Protein AF-A0A1F8MYR3-F1 (afdb_monomer_lite)

Foldseek 3Di:
DDPPPDDDDDLVVQLVVQLVVLVVVLVPDDPVRLQVQFQVNCCVSRVVSNVVSVVFDPVDCLAWPAQDQDPVGTAGIFGDDNSHTDDTDHGGRSPPDPCPPLDHVLLVVLLCLALVQVVQLVVQWDADPPRDTDPDCSSVVPRPDDRADPVDVVSVVLSVVSSVLSVVLVVLVVVLVVDDPDDDPVNVVSVVVNVVSRVVSNVSSCVSVPPDPVRSVVSVVVVVVPVD

Secondary structure (DSSP, 8-state):
----------HHHHHHHHHHHHHHHHHT--HHHHTT--HHHHIIIIIHHHHHHTT--TT-TTTEEET-EETTEE-SEEEEETTEEEEEE----TTS-SSSSSS-HHHHHHHHHSHHHHHHHHHHSPB-GGG-B--SHHHHTTS--PPP-TTSHHHHHHHHHHHHHHHHHHHHHHHHHHS-SS--HHHHHHHHHHHHHHHHHHHHHHHHTT--HHHHHHHHHHHHTT--

Structure (mmCIF, N/CA/C/O backbone):
data_AF-A0A1F8MYR3-F1
#
_entry.id   AF-A0A1F8MYR3-F1
#
loop_
_atom_site.group_PDB
_atom_site.id
_atom_site.type_symbol
_atom_site.label_atom_id
_atom_site.label_alt_id
_atom_site.label_comp_id
_atom_site.label_asym_id
_atom_site.label_entity_id
_atom_site.label_seq_id
_atom_site.pdbx_PDB_ins_code
_atom_site.Cartn_x
_atom_site.Cartn_y
_atom_site.Cartn_z
_atom_site.occupancy
_atom_site.B_iso_or_equiv
_atom_site.auth_seq_id
_atom_site.auth_comp_id
_atom_site.auth_asym_id
_atom_site.auth_atom_id
_atom_site.pdbx_PDB_model_num
ATOM 1 N N . MET A 1 1 ? 50.386 -22.922 1.533 1.00 39.47 1 MET A N 1
ATOM 2 C CA . MET A 1 1 ? 49.425 -22.074 0.802 1.00 39.47 1 MET A CA 1
ATOM 3 C C . MET A 1 1 ? 48.047 -22.599 1.140 1.00 39.47 1 MET A C 1
ATOM 5 O O . MET A 1 1 ? 47.684 -23.659 0.654 1.00 39.47 1 MET A O 1
ATOM 9 N N . VAL A 1 2 ? 47.377 -21.954 2.093 1.00 41.38 2 VAL A N 1
ATOM 10 C CA . VAL A 1 2 ? 46.018 -22.316 2.510 1.00 41.38 2 VAL A CA 1
ATOM 11 C C . VAL A 1 2 ? 45.089 -21.727 1.457 1.00 41.38 2 VAL A C 1
ATOM 13 O O . VAL A 1 2 ? 45.104 -20.516 1.256 1.00 41.38 2 VAL A O 1
ATOM 16 N N . GLY A 1 3 ? 44.381 -22.582 0.722 1.00 47.53 3 GLY A N 1
ATOM 17 C CA . GLY A 1 3 ? 43.274 -22.137 -0.113 1.00 47.53 3 GLY A CA 1
ATOM 18 C C . GLY A 1 3 ? 42.178 -21.644 0.818 1.00 47.53 3 GLY A C 1
ATOM 19 O O . GLY A 1 3 ? 41.652 -22.427 1.603 1.00 47.53 3 GLY A O 1
ATOM 20 N N . GLU A 1 4 ? 41.906 -20.344 0.799 1.00 48.25 4 GLU A N 1
ATOM 21 C CA . GLU A 1 4 ? 40.717 -19.799 1.440 1.00 48.25 4 GLU A CA 1
ATOM 22 C C . GLU A 1 4 ? 39.496 -20.364 0.708 1.00 48.25 4 GLU A C 1
ATOM 24 O O . GLU A 1 4 ? 39.207 -19.979 -0.427 1.00 48.25 4 GLU A O 1
ATOM 29 N N . ASP A 1 5 ? 38.799 -21.303 1.350 1.00 53.62 5 ASP A N 1
ATOM 30 C CA . ASP A 1 5 ? 37.445 -21.698 0.973 1.00 53.62 5 ASP A CA 1
ATOM 31 C C . ASP A 1 5 ? 36.534 -20.475 1.146 1.00 53.62 5 ASP A C 1
ATOM 33 O O . ASP A 1 5 ? 35.991 -20.201 2.218 1.00 53.62 5 ASP A O 1
ATOM 37 N N . MET A 1 6 ? 36.407 -19.693 0.075 1.00 51.75 6 MET A N 1
ATOM 38 C CA . MET A 1 6 ? 35.409 -18.637 -0.035 1.00 51.75 6 MET A CA 1
ATOM 39 C C . MET A 1 6 ? 34.020 -19.265 0.154 1.00 51.75 6 MET A C 1
ATOM 41 O O . MET A 1 6 ? 33.674 -20.190 -0.586 1.00 51.75 6 MET A O 1
ATOM 45 N N . PRO A 1 7 ? 33.203 -18.788 1.110 1.00 61.12 7 PRO A N 1
ATOM 46 C CA . PRO A 1 7 ? 31.908 -19.389 1.379 1.00 61.12 7 PRO A CA 1
ATOM 47 C C . PRO A 1 7 ? 31.019 -19.263 0.139 1.00 61.12 7 PRO A C 1
ATOM 49 O O . PRO A 1 7 ? 30.744 -18.158 -0.339 1.00 61.12 7 PRO A O 1
ATOM 52 N N . VAL A 1 8 ? 30.571 -20.407 -0.384 1.00 67.19 8 VAL A N 1
ATOM 53 C CA . VAL A 1 8 ? 29.562 -20.463 -1.444 1.00 67.19 8 VAL A CA 1
ATOM 54 C C . VAL A 1 8 ? 28.272 -19.900 -0.859 1.00 67.19 8 VAL A C 1
ATOM 56 O O . VAL A 1 8 ? 27.669 -20.498 0.030 1.00 67.19 8 VAL A O 1
ATOM 59 N N . LEU A 1 9 ? 27.880 -18.718 -1.328 1.00 71.25 9 LEU A N 1
ATOM 60 C CA . LEU A 1 9 ? 26.628 -18.087 -0.928 1.00 71.25 9 LEU A CA 1
ATOM 61 C C . LEU A 1 9 ? 25.454 -18.972 -1.345 1.00 71.25 9 LEU A C 1
ATOM 63 O O . LEU A 1 9 ? 25.466 -19.570 -2.423 1.00 71.25 9 LEU A O 1
ATOM 67 N N . SER A 1 10 ? 24.414 -19.022 -0.519 1.00 83.06 10 SER A N 1
ATOM 68 C CA . SER A 1 10 ? 23.161 -19.647 -0.931 1.00 83.06 10 SER A CA 1
ATOM 69 C C . SER A 1 10 ? 22.554 -18.898 -2.126 1.00 83.06 10 SER A C 1
ATOM 71 O O . SER A 1 10 ? 22.746 -17.690 -2.290 1.00 83.06 10 SER A O 1
ATOM 73 N N . ALA A 1 11 ? 21.748 -19.591 -2.936 1.00 82.44 11 ALA A N 1
ATOM 74 C CA . ALA A 1 11 ? 21.046 -18.971 -4.064 1.00 82.44 11 ALA A CA 1
ATOM 75 C C . ALA A 1 11 ? 20.197 -17.754 -3.635 1.00 82.44 11 ALA A C 1
ATOM 77 O O . ALA A 1 11 ? 20.093 -16.771 -4.367 1.00 82.44 11 ALA A O 1
ATOM 78 N N . GLN A 1 12 ? 19.634 -17.786 -2.420 1.00 83.25 12 GLN A N 1
ATOM 79 C CA . GLN A 1 12 ? 18.871 -16.672 -1.849 1.00 83.25 12 GLN A CA 1
ATOM 80 C C . GLN A 1 12 ? 19.758 -15.466 -1.512 1.00 83.25 12 GLN A C 1
ATOM 82 O O . GLN A 1 12 ? 19.380 -14.327 -1.783 1.00 83.25 12 GLN A O 1
ATOM 87 N N . GLU A 1 13 ? 20.942 -15.691 -0.943 1.00 87.06 13 GLU A N 1
ATOM 88 C CA . GLU A 1 13 ? 21.897 -14.618 -0.647 1.00 87.06 13 GLU A CA 1
ATOM 89 C C . GLU A 1 13 ? 22.467 -14.003 -1.924 1.00 87.06 13 GLU A C 1
ATOM 91 O O . GLU A 1 13 ? 22.639 -12.784 -2.000 1.00 87.06 13 GLU A O 1
ATOM 96 N N . GLU A 1 14 ? 22.714 -14.821 -2.946 1.00 87.44 14 GLU A N 1
ATOM 97 C CA . GLU A 1 14 ? 23.151 -14.343 -4.252 1.00 87.44 14 GLU A CA 1
ATOM 98 C C . GLU A 1 14 ? 22.064 -13.491 -4.923 1.00 87.44 14 GLU A C 1
ATOM 100 O O . GLU A 1 14 ? 22.344 -12.370 -5.361 1.00 87.44 14 GLU A O 1
ATOM 105 N N . ALA A 1 15 ? 20.813 -13.966 -4.930 1.00 88.06 15 ALA A N 1
ATOM 106 C CA . ALA A 1 15 ? 19.667 -13.200 -5.413 1.00 88.06 15 ALA A CA 1
ATOM 107 C C . ALA A 1 15 ? 19.540 -11.867 -4.663 1.00 88.06 15 ALA A C 1
ATOM 109 O O . ALA A 1 15 ? 19.460 -10.809 -5.287 1.00 88.06 15 ALA A O 1
ATOM 110 N N . ARG A 1 16 ? 19.621 -11.892 -3.325 1.00 89.62 16 ARG A N 1
ATOM 111 C CA . ARG A 1 16 ? 19.553 -10.688 -2.484 1.00 89.62 16 ARG A CA 1
ATOM 112 C C . ARG A 1 16 ? 20.644 -9.679 -2.836 1.00 89.62 16 ARG A C 1
ATOM 114 O O . ARG A 1 16 ? 20.350 -8.491 -2.947 1.00 89.62 16 ARG A O 1
ATOM 121 N N . ARG A 1 17 ? 21.888 -10.125 -3.037 1.00 92.31 17 ARG A N 1
ATOM 122 C CA . ARG A 1 17 ? 23.000 -9.244 -3.438 1.00 92.31 17 ARG A CA 1
ATOM 123 C C . ARG A 1 17 ? 22.776 -8.624 -4.814 1.00 92.31 17 ARG A C 1
ATOM 125 O O . ARG A 1 17 ? 23.013 -7.430 -4.982 1.00 92.31 17 ARG A O 1
ATOM 132 N N . LYS A 1 18 ? 22.310 -9.408 -5.791 1.00 92.19 18 LYS A N 1
ATOM 133 C CA . LYS A 1 18 ? 22.041 -8.899 -7.144 1.00 92.19 18 LYS A CA 1
ATOM 134 C C . LYS A 1 18 ? 20.889 -7.894 -7.151 1.00 92.19 18 LYS A C 1
ATOM 136 O O . LYS A 1 18 ? 21.017 -6.841 -7.767 1.00 92.19 18 LYS A O 1
ATOM 141 N N . VAL A 1 19 ? 19.815 -8.169 -6.409 1.00 93.69 19 VAL A N 1
ATOM 142 C CA . VAL A 1 19 ? 18.700 -7.225 -6.237 1.00 93.69 19 VAL A CA 1
ATOM 143 C C . VAL A 1 19 ? 19.175 -5.943 -5.553 1.00 93.69 19 VAL A C 1
ATOM 145 O O . VAL A 1 19 ? 18.873 -4.861 -6.041 1.00 93.69 19 VAL A O 1
ATOM 148 N N . ALA A 1 20 ? 19.974 -6.040 -4.484 1.00 92.00 20 ALA A N 1
ATOM 149 C CA . ALA A 1 20 ? 20.525 -4.862 -3.812 1.00 92.00 20 ALA A CA 1
ATOM 150 C C . ALA A 1 20 ? 21.346 -3.985 -4.771 1.00 92.00 20 ALA A C 1
ATOM 152 O O . ALA A 1 20 ? 21.182 -2.769 -4.779 1.00 92.00 20 ALA A O 1
ATOM 153 N N . ARG A 1 21 ? 22.164 -4.601 -5.635 1.00 93.81 21 ARG A N 1
ATOM 154 C CA . ARG A 1 21 ? 22.910 -3.877 -6.670 1.00 93.81 21 ARG A CA 1
ATOM 155 C C . ARG A 1 21 ? 21.988 -3.180 -7.673 1.00 93.81 21 ARG A C 1
ATOM 157 O O . ARG A 1 21 ? 22.208 -2.010 -7.954 1.00 93.81 21 ARG A O 1
ATOM 164 N N . LEU A 1 22 ? 20.946 -3.857 -8.162 1.00 94.50 22 LEU A N 1
ATOM 165 C CA . LEU A 1 22 ? 19.966 -3.246 -9.072 1.00 94.50 22 LEU A CA 1
ATOM 166 C C . LEU A 1 22 ? 19.262 -2.042 -8.434 1.00 94.50 22 LEU A C 1
ATOM 168 O O . LEU A 1 22 ? 19.040 -1.039 -9.107 1.00 94.50 22 LEU A O 1
ATOM 172 N N . VAL A 1 23 ? 18.946 -2.119 -7.138 1.00 92.44 23 VAL A N 1
ATOM 173 C CA . VAL A 1 23 ? 18.372 -0.994 -6.386 1.00 92.44 23 VAL A CA 1
ATOM 174 C C . VAL A 1 23 ? 19.358 0.171 -6.314 1.00 92.44 23 VAL A C 1
ATOM 176 O O . VAL A 1 23 ? 18.968 1.304 -6.583 1.00 92.44 23 VAL A O 1
ATOM 179 N N . THR A 1 24 ? 20.632 -0.090 -6.010 1.00 93.94 24 THR A N 1
ATOM 180 C CA . THR A 1 24 ? 21.672 0.950 -6.007 1.00 93.94 24 THR A CA 1
ATOM 181 C C . THR A 1 24 ? 21.833 1.596 -7.384 1.00 93.94 24 THR A C 1
ATOM 183 O O . THR A 1 24 ? 21.848 2.822 -7.479 1.00 93.94 24 THR A O 1
ATOM 186 N N . ASP A 1 25 ? 21.895 0.795 -8.450 1.00 92.44 25 ASP A N 1
ATOM 187 C CA . ASP A 1 25 ? 22.029 1.287 -9.826 1.00 92.44 25 ASP A CA 1
ATOM 188 C C . ASP A 1 25 ? 20.821 2.148 -10.232 1.00 92.44 25 ASP A C 1
ATOM 190 O O . ASP A 1 25 ? 20.987 3.182 -10.879 1.00 92.44 25 ASP A O 1
ATOM 194 N N . TYR A 1 26 ? 19.611 1.762 -9.812 1.00 92.75 26 TYR A N 1
ATOM 195 C CA . TYR A 1 26 ? 18.391 2.541 -10.022 1.00 92.75 26 TYR A CA 1
ATOM 196 C C . TYR A 1 26 ? 18.430 3.883 -9.279 1.00 92.75 26 TYR A C 1
ATOM 198 O O . TYR A 1 26 ? 18.173 4.927 -9.876 1.00 92.75 26 TYR A O 1
ATOM 206 N N . GLN A 1 27 ? 18.794 3.872 -7.994 1.00 90.62 27 GLN A N 1
ATOM 207 C CA . GLN A 1 27 ? 18.862 5.075 -7.155 1.00 90.62 27 GLN A CA 1
ATOM 208 C C . GLN A 1 27 ? 19.947 6.063 -7.605 1.00 90.62 27 GLN A C 1
ATOM 210 O O . GLN A 1 27 ? 19.819 7.262 -7.368 1.00 90.62 27 GLN A O 1
ATOM 215 N N . ALA A 1 28 ? 21.001 5.581 -8.267 1.00 92.94 28 ALA A N 1
ATOM 216 C CA . ALA A 1 28 ? 22.073 6.413 -8.803 1.00 92.94 28 ALA A CA 1
ATOM 217 C C . ALA A 1 28 ? 21.705 7.135 -10.116 1.00 92.94 28 ALA A C 1
ATOM 219 O O . ALA A 1 28 ? 22.477 7.976 -10.587 1.00 92.94 28 ALA A O 1
ATOM 220 N N . LEU A 1 29 ? 20.557 6.825 -10.734 1.00 92.50 29 LEU A N 1
ATOM 221 C CA . LEU A 1 29 ? 20.131 7.478 -11.970 1.00 92.50 29 LEU A CA 1
ATOM 222 C C . LEU A 1 29 ? 19.786 8.950 -11.730 1.00 92.50 29 LEU A C 1
ATOM 224 O O . LEU A 1 29 ? 18.942 9.304 -10.910 1.00 92.50 29 LEU A O 1
ATOM 228 N N . THR A 1 30 ? 20.386 9.828 -12.531 1.00 92.88 30 THR A N 1
ATOM 229 C CA . THR A 1 30 ? 19.989 11.240 -12.575 1.00 92.88 30 THR A CA 1
ATOM 230 C C . THR A 1 30 ? 18.626 11.403 -13.262 1.00 92.88 30 THR A C 1
ATOM 232 O O . THR A 1 30 ? 18.292 10.613 -14.152 1.00 92.88 30 THR A O 1
ATOM 235 N N . PRO A 1 31 ? 17.869 12.486 -12.987 1.00 88.56 31 PRO A N 1
ATOM 236 C CA . PRO A 1 31 ? 16.596 12.745 -13.668 1.00 88.56 31 PRO A CA 1
ATOM 237 C C . PRO A 1 31 ? 16.699 12.746 -15.203 1.00 88.56 31 PRO A C 1
ATOM 239 O O . PRO A 1 31 ? 15.772 12.331 -15.899 1.00 88.56 31 PRO A O 1
ATOM 242 N N . ALA A 1 32 ? 17.838 13.184 -15.753 1.00 89.19 32 ALA A N 1
ATOM 243 C CA . ALA A 1 32 ? 18.100 13.147 -17.189 1.00 89.19 32 ALA A CA 1
ATOM 244 C C . ALA A 1 32 ? 18.256 11.710 -17.711 1.00 89.19 32 ALA A C 1
ATOM 246 O O . ALA A 1 32 ? 17.683 11.370 -18.745 1.00 89.19 32 ALA A O 1
ATOM 247 N N . GLN A 1 33 ? 18.977 10.850 -16.986 1.00 89.94 33 GLN A N 1
ATOM 248 C CA . GLN A 1 33 ? 19.131 9.441 -17.346 1.00 89.94 33 GLN A CA 1
ATOM 249 C C . GLN A 1 33 ? 17.806 8.687 -17.229 1.00 89.94 33 GLN A C 1
ATOM 251 O O . GLN A 1 33 ? 17.452 7.974 -18.171 1.00 89.94 33 GLN A O 1
ATOM 256 N N . THR A 1 34 ? 17.040 8.897 -16.154 1.00 88.69 34 THR A N 1
ATOM 257 C CA . THR A 1 34 ? 15.718 8.282 -15.930 1.00 88.69 34 THR A CA 1
ATOM 258 C C . THR A 1 34 ? 14.764 8.548 -17.094 1.00 88.69 34 THR A C 1
ATOM 260 O O . THR A 1 34 ? 14.092 7.635 -17.577 1.00 88.69 34 THR A O 1
ATOM 263 N N . LYS A 1 35 ? 14.779 9.768 -17.652 1.00 88.12 35 LYS A N 1
ATOM 264 C CA . LYS A 1 35 ? 13.990 10.133 -18.843 1.00 88.12 35 LYS A CA 1
ATOM 265 C C . LYS A 1 35 ? 14.358 9.359 -20.114 1.00 88.12 35 LYS A C 1
ATOM 267 O O . LYS A 1 35 ? 13.560 9.353 -21.041 1.00 88.12 35 LYS A O 1
ATOM 272 N N . THR A 1 36 ? 15.512 8.695 -20.178 1.00 89.94 36 THR A N 1
ATOM 273 C CA . THR A 1 36 ? 15.897 7.874 -21.343 1.00 89.94 36 THR A CA 1
ATOM 274 C C . THR A 1 36 ? 15.390 6.431 -21.274 1.00 89.94 36 THR A C 1
ATOM 276 O O . THR A 1 36 ? 15.404 5.732 -22.290 1.00 89.94 36 THR A O 1
ATOM 279 N N . TYR A 1 37 ? 14.959 5.966 -20.096 1.00 89.62 37 TYR A N 1
ATOM 280 C CA . TYR A 1 37 ? 14.493 4.595 -19.867 1.00 89.62 37 TYR A CA 1
ATOM 281 C C . TYR A 1 37 ? 13.016 4.412 -20.232 1.00 89.62 37 TYR A C 1
ATOM 283 O O . TYR A 1 37 ? 12.146 4.333 -19.366 1.00 89.62 37 TYR A O 1
ATOM 291 N N . HIS A 1 38 ? 12.752 4.351 -21.534 1.00 89.25 38 HIS A N 1
ATOM 292 C CA . HIS A 1 38 ? 11.487 3.885 -22.104 1.00 89.25 38 HIS A CA 1
ATOM 293 C C . HIS A 1 38 ? 11.363 2.357 -21.993 1.00 89.25 38 HIS A C 1
ATOM 295 O O . HIS A 1 38 ? 12.337 1.687 -21.660 1.00 89.25 38 HIS A O 1
ATOM 301 N N . GLU A 1 39 ? 10.190 1.794 -22.299 1.00 88.19 39 GLU A N 1
ATOM 302 C CA . GLU A 1 39 ? 9.837 0.392 -22.005 1.00 88.19 39 GLU A CA 1
ATOM 303 C C . GLU A 1 39 ? 10.916 -0.633 -22.378 1.00 88.19 39 GLU A C 1
ATOM 305 O O . GLU A 1 39 ? 11.313 -1.428 -21.532 1.00 88.19 39 GLU A O 1
ATOM 310 N N . ALA A 1 40 ? 11.448 -0.600 -23.604 1.00 90.75 40 ALA A N 1
ATOM 311 C CA . ALA A 1 40 ? 12.485 -1.540 -24.040 1.00 90.75 40 ALA A CA 1
ATOM 312 C C . ALA A 1 40 ? 13.772 -1.434 -23.203 1.00 90.75 40 ALA A C 1
ATOM 314 O O . ALA A 1 40 ? 14.343 -2.443 -22.783 1.00 90.75 40 ALA A O 1
ATOM 315 N N . LYS A 1 41 ? 14.206 -0.207 -22.903 1.00 91.94 41 LYS A N 1
ATOM 316 C CA . LYS A 1 41 ? 15.394 0.044 -22.084 1.00 91.94 41 LYS A CA 1
ATOM 317 C C . LYS A 1 41 ? 15.144 -0.285 -20.608 1.00 91.94 41 LYS A C 1
ATOM 319 O O . LYS A 1 41 ? 16.040 -0.806 -19.954 1.00 91.94 41 LYS A O 1
ATOM 324 N N . THR A 1 42 ? 13.935 -0.054 -20.089 1.00 92.38 42 THR A N 1
ATOM 325 C CA . THR A 1 42 ? 13.515 -0.488 -18.743 1.00 92.38 42 THR A CA 1
ATOM 326 C C . THR A 1 42 ? 13.512 -2.011 -18.630 1.00 92.38 42 THR A C 1
ATOM 328 O O . THR A 1 42 ? 14.035 -2.560 -17.656 1.00 92.38 42 THR A O 1
ATOM 331 N N . LYS A 1 43 ? 12.981 -2.694 -19.655 1.00 93.31 43 LYS A N 1
ATOM 332 C CA . LYS A 1 43 ? 12.960 -4.157 -19.761 1.00 93.31 43 LYS A CA 1
ATOM 333 C C . LYS A 1 43 ? 14.373 -4.724 -19.620 1.00 93.31 43 LYS A C 1
ATOM 335 O O . LYS A 1 43 ? 14.631 -5.515 -18.719 1.00 93.31 43 LYS A O 1
ATOM 340 N N . GLN A 1 44 ? 15.295 -4.247 -20.453 1.00 92.88 44 GLN A N 1
ATOM 341 C CA . GLN A 1 44 ? 16.680 -4.722 -20.474 1.00 92.88 44 GLN A CA 1
ATOM 342 C C . GLN A 1 44 ? 17.492 -4.294 -19.245 1.00 92.88 44 GLN A C 1
ATOM 344 O O . GLN A 1 44 ? 18.291 -5.077 -18.739 1.00 92.88 44 GLN A O 1
ATOM 349 N N . GLY A 1 45 ? 17.307 -3.058 -18.776 1.00 91.69 45 GLY A N 1
ATOM 350 C CA . GLY A 1 45 ? 18.126 -2.476 -17.715 1.00 91.69 45 GLY A CA 1
ATOM 351 C C . GLY A 1 45 ? 17.771 -2.954 -16.310 1.00 91.69 45 GLY A C 1
ATOM 352 O O . GLY A 1 45 ? 18.668 -3.111 -15.491 1.00 91.69 45 GLY A O 1
ATOM 353 N N . PHE A 1 46 ? 16.487 -3.204 -16.030 1.00 94.44 46 PHE A N 1
ATOM 354 C CA . PHE A 1 46 ? 16.026 -3.490 -14.664 1.00 94.44 46 PHE A CA 1
ATOM 355 C C . PHE A 1 46 ? 15.087 -4.689 -14.565 1.00 94.44 46 PHE A C 1
ATOM 357 O O . PHE A 1 46 ? 15.293 -5.534 -13.698 1.00 94.44 46 PHE A O 1
ATOM 364 N N . VAL A 1 47 ? 14.102 -4.821 -15.459 1.00 94.62 47 VAL A N 1
ATOM 365 C CA . VAL A 1 47 ? 13.091 -5.890 -15.351 1.00 94.62 47 VAL A CA 1
ATOM 366 C C . VAL A 1 47 ? 13.701 -7.272 -15.576 1.00 94.62 47 VAL A C 1
ATOM 368 O O . VAL A 1 47 ? 13.576 -8.139 -14.713 1.00 94.62 47 VAL A O 1
ATOM 371 N N . HIS A 1 48 ? 14.376 -7.504 -16.707 1.00 94.75 48 HIS A N 1
ATOM 372 C CA . HIS A 1 48 ? 14.975 -8.813 -16.986 1.00 94.75 48 HIS A CA 1
ATOM 373 C C . HIS A 1 48 ? 16.024 -9.184 -15.937 1.00 94.75 48 HIS A C 1
ATOM 375 O O . HIS A 1 48 ? 15.943 -10.297 -15.418 1.00 94.75 48 HIS A O 1
ATOM 381 N N . PRO A 1 49 ? 16.975 -8.298 -15.565 1.00 95.31 49 PRO A N 1
ATOM 382 C CA . PRO A 1 49 ? 17.916 -8.602 -14.495 1.00 95.31 49 PRO A CA 1
ATOM 383 C C . PRO A 1 49 ? 17.221 -8.954 -13.178 1.00 95.31 49 PRO A C 1
ATOM 385 O O . PRO A 1 49 ? 17.579 -9.963 -12.577 1.00 95.31 49 PRO A O 1
ATOM 388 N N . LEU A 1 50 ? 16.205 -8.192 -12.756 1.00 95.62 50 LEU A N 1
ATOM 389 C CA . LEU A 1 50 ? 15.478 -8.440 -11.509 1.00 95.62 50 LEU A CA 1
ATOM 390 C C . LEU A 1 50 ? 14.874 -9.845 -11.479 1.00 95.62 50 LEU A C 1
ATOM 392 O O . LEU A 1 50 ? 15.170 -10.626 -10.577 1.00 95.62 50 LEU A O 1
ATOM 396 N N . PHE A 1 51 ? 14.061 -10.189 -12.476 1.00 95.06 51 PHE A N 1
ATOM 397 C CA . PHE A 1 51 ? 13.348 -11.464 -12.477 1.00 95.06 51 PHE A CA 1
ATOM 398 C C . PHE A 1 51 ? 14.282 -12.657 -12.717 1.00 95.06 51 PHE A C 1
ATOM 400 O O . PHE A 1 51 ? 14.104 -13.687 -12.068 1.00 95.06 51 PHE A O 1
ATOM 407 N N . ARG A 1 52 ? 15.348 -12.505 -13.517 1.00 93.94 52 ARG A N 1
ATOM 408 C CA . ARG A 1 52 ? 16.402 -13.532 -13.628 1.00 93.94 52 ARG A CA 1
ATOM 409 C C . ARG A 1 52 ? 17.094 -13.792 -12.293 1.00 93.94 52 ARG A C 1
ATOM 411 O O . ARG A 1 52 ? 17.375 -14.938 -11.961 1.00 93.94 52 ARG A O 1
ATOM 418 N N . CYS A 1 53 ? 17.341 -12.752 -11.493 1.00 92.69 53 CYS A N 1
ATOM 419 C CA . CYS A 1 53 ? 17.924 -12.919 -10.157 1.00 92.69 53 CYS A CA 1
ATOM 420 C C . CYS A 1 53 ? 16.989 -13.653 -9.193 1.00 92.69 53 CYS A C 1
ATOM 422 O O . CYS A 1 53 ? 17.466 -14.325 -8.285 1.00 92.69 53 CYS A O 1
ATOM 424 N N . LEU A 1 54 ? 15.676 -13.549 -9.403 1.00 90.69 54 LEU A N 1
ATOM 425 C CA . LEU A 1 54 ? 14.662 -14.297 -8.659 1.00 90.69 54 LEU A CA 1
ATOM 426 C C . LEU A 1 54 ? 14.461 -15.728 -9.190 1.00 90.69 54 LEU A C 1
ATOM 428 O O . LEU A 1 54 ? 13.622 -16.453 -8.661 1.00 90.69 54 LEU A O 1
ATOM 432 N N . GLY A 1 55 ? 15.236 -16.136 -10.200 1.00 91.44 55 GLY A N 1
ATOM 433 C CA . GLY A 1 55 ? 15.227 -17.484 -10.759 1.00 91.44 55 GLY A CA 1
ATOM 434 C C . GLY A 1 55 ? 14.285 -17.689 -11.943 1.00 91.44 55 GLY A C 1
ATOM 435 O O . GLY A 1 55 ? 14.098 -18.834 -12.329 1.00 91.44 55 GLY A O 1
ATOM 436 N N . TRP A 1 56 ? 13.712 -16.621 -12.509 1.00 94.25 56 TRP A N 1
ATOM 437 C CA . TRP A 1 56 ? 12.836 -16.722 -13.678 1.00 94.25 56 TRP A CA 1
ATOM 438 C C . TRP A 1 56 ? 13.621 -16.799 -14.987 1.00 94.25 56 TRP A C 1
ATOM 440 O O . TRP A 1 56 ? 14.493 -15.961 -15.247 1.00 94.25 56 TRP A O 1
ATOM 450 N N . ASP A 1 57 ? 13.260 -17.757 -15.837 1.00 93.00 57 ASP A N 1
ATOM 451 C CA . ASP A 1 57 ? 13.893 -17.962 -17.140 1.00 93.00 57 ASP A CA 1
ATOM 452 C C . ASP A 1 57 ? 13.137 -17.262 -18.286 1.00 93.00 57 ASP A C 1
ATOM 454 O O . ASP A 1 57 ? 12.045 -17.665 -18.684 1.00 93.00 57 ASP A O 1
ATOM 458 N N . PHE A 1 58 ? 13.747 -16.213 -18.849 1.00 93.44 58 PHE A N 1
ATOM 459 C CA . PHE A 1 58 ? 13.206 -15.465 -19.994 1.00 93.44 58 PHE A CA 1
ATOM 460 C C . PHE A 1 58 ? 13.411 -16.163 -21.343 1.00 93.44 58 PHE A C 1
ATOM 462 O O . PHE A 1 58 ? 12.779 -15.764 -22.320 1.00 93.44 58 PHE A O 1
ATOM 469 N N . ASP A 1 59 ? 14.271 -17.180 -21.408 1.00 93.50 59 ASP A N 1
ATOM 470 C CA . ASP A 1 59 ? 14.482 -17.983 -22.614 1.00 93.50 59 ASP A CA 1
ATOM 471 C C . ASP A 1 59 ? 13.482 -19.160 -22.675 1.00 93.50 59 ASP A C 1
ATOM 473 O O . ASP A 1 59 ? 13.302 -19.795 -23.718 1.00 93.50 59 ASP A O 1
ATOM 477 N N . ASN A 1 60 ? 12.750 -19.399 -21.581 1.00 92.81 60 ASN A N 1
ATOM 478 C CA . ASN A 1 60 ? 11.675 -20.376 -21.479 1.00 92.81 60 ASN A CA 1
ATOM 479 C C . ASN A 1 60 ? 10.291 -19.709 -21.533 1.00 92.81 60 ASN A C 1
ATOM 481 O O . ASN A 1 60 ? 9.722 -19.312 -20.518 1.00 92.81 60 ASN A O 1
ATOM 485 N N . VAL A 1 61 ? 9.671 -19.693 -22.716 1.00 89.75 61 VAL A N 1
ATOM 486 C CA . VAL A 1 61 ? 8.314 -19.140 -22.931 1.00 89.75 61 VAL A CA 1
ATOM 487 C C . VAL A 1 61 ? 7.230 -19.863 -22.107 1.00 89.75 61 VAL A C 1
ATOM 489 O O . VAL A 1 61 ? 6.160 -19.313 -21.849 1.00 89.75 61 VAL A O 1
ATOM 492 N N . GLY A 1 62 ? 7.485 -21.098 -21.663 1.00 90.06 62 GLY A N 1
ATOM 493 C CA . GLY A 1 62 ? 6.589 -21.826 -20.760 1.00 90.06 62 GLY A CA 1
ATOM 494 C C . GLY A 1 62 ? 6.588 -21.288 -19.325 1.00 90.06 62 GLY A C 1
ATOM 495 O O . GLY A 1 62 ? 5.674 -21.607 -18.561 1.00 90.06 62 GLY A O 1
ATOM 496 N N . GLU A 1 63 ? 7.588 -20.482 -18.976 1.00 93.25 63 GLU A N 1
ATOM 497 C CA . GLU A 1 63 ? 7.804 -19.893 -17.659 1.00 93.25 63 GLU A CA 1
ATOM 498 C C . GLU A 1 63 ? 7.652 -18.366 -17.690 1.00 93.25 63 GLU A C 1
ATOM 500 O O . GLU A 1 63 ? 6.950 -17.808 -16.849 1.00 93.25 63 GLU A O 1
ATOM 505 N N . VAL A 1 64 ? 8.214 -17.696 -18.697 1.00 94.88 64 VAL A N 1
ATOM 506 C CA . VAL A 1 64 ? 8.037 -16.260 -18.933 1.00 94.88 64 VAL A CA 1
ATOM 507 C C . VAL A 1 64 ? 7.624 -16.034 -20.383 1.00 94.88 64 VAL A C 1
ATOM 509 O O . VAL A 1 64 ? 8.436 -16.075 -21.303 1.00 94.88 64 VAL A O 1
ATOM 512 N N . ALA A 1 65 ? 6.337 -15.784 -20.598 1.00 92.81 65 ALA A N 1
ATOM 513 C CA . ALA A 1 65 ? 5.771 -15.593 -21.926 1.00 92.81 65 ALA A CA 1
ATOM 514 C C . ALA A 1 65 ? 5.644 -14.096 -22.257 1.00 92.81 65 ALA A C 1
ATOM 516 O O . ALA A 1 65 ? 4.882 -13.398 -21.583 1.00 92.81 65 ALA A O 1
ATOM 517 N N . PRO A 1 66 ? 6.356 -13.582 -23.274 1.00 92.12 66 PRO A N 1
ATOM 518 C CA . PRO A 1 66 ? 6.196 -12.202 -23.711 1.00 92.12 66 PRO A CA 1
ATOM 519 C C . PRO A 1 66 ? 4.884 -12.008 -24.486 1.00 92.12 66 PRO A C 1
ATOM 521 O O . PRO A 1 66 ? 4.428 -12.914 -25.185 1.00 92.12 66 PRO A O 1
ATOM 524 N N . GLU A 1 67 ? 4.309 -10.808 -24.407 1.00 87.31 67 GLU A N 1
ATOM 525 C CA . GLU A 1 67 ? 3.175 -10.368 -25.240 1.00 87.31 67 GLU A CA 1
ATOM 526 C C . GLU A 1 67 ? 1.920 -11.269 -25.173 1.00 87.31 67 GLU A C 1
ATOM 528 O O . GLU A 1 67 ? 1.167 -11.431 -26.148 1.00 87.31 67 GLU A O 1
ATOM 533 N N . GLU A 1 68 ? 1.661 -11.858 -24.005 1.00 85.19 68 GLU A N 1
ATOM 534 C CA . GLU A 1 68 ? 0.553 -12.790 -23.809 1.00 85.19 68 GLU A CA 1
ATOM 535 C C . GLU A 1 68 ? -0.805 -12.082 -23.680 1.00 85.19 68 GLU A C 1
ATOM 537 O O . GLU A 1 68 ? -0.926 -10.970 -23.162 1.00 85.19 68 GLU A O 1
ATOM 542 N N . LYS A 1 69 ? -1.866 -12.746 -24.154 1.00 84.81 69 LYS A N 1
ATOM 543 C CA . LYS A 1 69 ? -3.244 -12.283 -23.966 1.00 84.81 69 LYS A CA 1
ATOM 544 C C . LYS A 1 69 ? -3.712 -12.575 -22.538 1.00 84.81 69 LYS A C 1
ATOM 546 O O . LYS A 1 69 ? -3.784 -13.729 -22.130 1.00 84.81 69 LYS A O 1
ATOM 551 N N . ALA A 1 70 ? -4.125 -11.530 -21.839 1.00 80.38 70 ALA A N 1
ATOM 552 C CA . ALA A 1 70 ? -4.824 -11.560 -20.564 1.00 80.38 70 ALA A CA 1
ATOM 553 C C . ALA A 1 70 ? -6.266 -11.030 -20.714 1.00 80.38 70 ALA A C 1
ATOM 555 O O . ALA A 1 70 ? -6.682 -10.557 -21.774 1.00 80.38 70 ALA A O 1
ATOM 556 N N . SER A 1 71 ? -7.048 -11.093 -19.634 1.00 73.06 71 SER A N 1
ATOM 557 C CA . SER A 1 71 ? -8.453 -10.655 -19.614 1.00 73.06 71 SER A CA 1
ATOM 558 C C . SER A 1 71 ? -8.647 -9.171 -19.953 1.00 73.06 71 SER A C 1
ATOM 560 O O . SER A 1 71 ? -9.662 -8.818 -20.546 1.00 73.06 71 SER A O 1
ATOM 562 N N . LYS A 1 72 ? -7.676 -8.311 -19.612 1.00 73.69 72 LYS A N 1
ATOM 563 C CA . LYS A 1 72 ? -7.682 -6.863 -19.899 1.00 73.69 72 LYS A CA 1
ATOM 564 C C . LYS A 1 72 ? -6.882 -6.472 -21.157 1.00 73.69 72 LYS A C 1
ATOM 566 O O . LYS A 1 72 ? -6.603 -5.297 -21.353 1.00 73.69 72 LYS A O 1
ATOM 571 N N . GLY A 1 73 ? -6.522 -7.427 -22.017 1.00 81.12 73 GLY A N 1
ATOM 572 C CA . GLY A 1 73 ? -5.754 -7.164 -23.239 1.00 81.12 73 GLY A CA 1
ATOM 573 C C . GLY A 1 73 ? -4.406 -7.874 -23.252 1.00 81.12 73 GLY A C 1
ATOM 574 O O . GLY A 1 73 ? -4.232 -8.897 -22.599 1.00 81.12 73 GLY A O 1
ATOM 575 N N . ARG A 1 74 ? -3.460 -7.373 -24.046 1.00 86.62 74 ARG A N 1
ATOM 576 C CA . ARG A 1 74 ? -2.108 -7.938 -24.133 1.00 86.62 74 ARG A CA 1
ATOM 577 C C . ARG A 1 74 ? -1.229 -7.324 -23.047 1.00 86.62 74 ARG A C 1
ATOM 579 O O . ARG A 1 74 ? -1.254 -6.112 -22.888 1.00 86.62 74 ARG A O 1
ATOM 586 N N . VAL A 1 75 ? -0.482 -8.162 -22.338 1.00 89.75 75 VAL A N 1
ATOM 587 C CA . VAL A 1 75 ? 0.488 -7.744 -21.315 1.00 89.75 75 VAL A CA 1
ATOM 588 C C . VAL A 1 75 ? 1.912 -7.944 -21.820 1.00 89.75 75 VAL A C 1
ATOM 590 O O . VAL A 1 75 ? 2.141 -8.795 -22.680 1.00 89.75 75 VAL A O 1
ATOM 593 N N . ASP A 1 76 ? 2.876 -7.210 -21.267 1.00 92.31 76 ASP A N 1
ATOM 594 C CA . ASP A 1 76 ? 4.281 -7.367 -21.657 1.00 92.31 76 ASP A CA 1
ATOM 595 C C . ASP A 1 76 ? 4.848 -8.752 -21.341 1.00 92.31 76 ASP A C 1
ATOM 597 O O . ASP A 1 76 ? 5.511 -9.341 -22.195 1.00 92.31 76 ASP A O 1
ATOM 601 N N . TYR A 1 77 ? 4.591 -9.276 -20.137 1.00 94.56 77 TYR A N 1
ATOM 602 C CA . TYR A 1 77 ? 5.008 -10.622 -19.736 1.00 94.56 77 TYR A CA 1
ATOM 603 C C . TYR A 1 77 ? 3.952 -11.315 -18.877 1.00 94.56 77 TYR A C 1
ATOM 605 O O . TYR A 1 77 ? 3.360 -10.713 -17.981 1.00 94.56 77 TYR A O 1
ATOM 613 N N . ALA A 1 78 ? 3.777 -12.614 -19.088 1.00 94.06 78 ALA A N 1
ATOM 614 C CA . ALA A 1 78 ? 3.071 -13.504 -18.179 1.00 94.06 78 ALA A CA 1
ATOM 615 C C . ALA A 1 78 ? 4.058 -14.482 -17.536 1.00 94.06 78 ALA A C 1
ATOM 617 O O . ALA A 1 78 ? 4.792 -15.187 -18.229 1.00 94.06 78 ALA A O 1
ATOM 618 N N . PHE A 1 79 ? 4.042 -14.548 -16.208 1.00 95.25 79 PHE A N 1
ATOM 619 C CA . PHE A 1 79 ? 4.899 -15.431 -15.425 1.00 95.25 79 PHE A CA 1
ATOM 620 C C . PHE A 1 79 ? 4.121 -16.678 -15.020 1.00 95.25 79 PHE A C 1
ATOM 622 O O . PHE A 1 79 ? 3.039 -16.584 -14.431 1.00 95.25 79 PHE A O 1
ATOM 629 N N . LYS A 1 80 ? 4.655 -17.855 -15.336 1.00 92.50 80 LYS A N 1
ATOM 630 C CA . LYS A 1 80 ? 3.968 -19.144 -15.263 1.00 92.50 80 LYS A CA 1
ATOM 631 C C . LYS A 1 80 ? 4.731 -20.124 -14.390 1.00 92.50 80 LYS A C 1
ATOM 633 O O . LYS A 1 80 ? 5.924 -20.325 -14.549 1.00 92.50 80 LYS A O 1
ATOM 638 N N . LEU A 1 81 ? 4.012 -20.830 -13.522 1.00 88.50 81 LEU A N 1
ATOM 639 C CA . LEU A 1 81 ? 4.560 -21.992 -12.820 1.00 88.50 81 LEU A CA 1
ATOM 640 C C . LEU A 1 81 ? 3.856 -23.240 -13.322 1.00 88.50 81 LEU A C 1
ATOM 642 O O . LEU A 1 81 ? 2.642 -23.372 -13.153 1.00 88.50 81 LEU A O 1
ATOM 646 N N . LYS A 1 82 ? 4.628 -24.158 -13.915 1.00 86.94 82 LYS A N 1
ATOM 647 C CA . LYS A 1 82 ? 4.113 -25.391 -14.538 1.00 86.94 82 LYS A CA 1
ATOM 648 C C . LYS A 1 82 ? 3.036 -25.094 -15.595 1.00 86.94 82 LYS A C 1
ATOM 650 O O . LYS A 1 82 ? 1.993 -25.738 -15.621 1.00 86.94 82 LYS A O 1
ATOM 655 N N . GLY A 1 83 ? 3.269 -24.068 -16.418 1.00 82.44 83 GLY A N 1
ATOM 656 C CA . GLY A 1 83 ? 2.360 -23.647 -17.490 1.00 82.44 83 GLY A CA 1
ATOM 657 C C . GLY A 1 83 ? 1.126 -22.854 -17.040 1.00 82.44 83 GLY A C 1
ATOM 658 O O . GLY A 1 83 ? 0.358 -22.414 -17.890 1.00 82.44 83 GLY A O 1
ATOM 659 N N . VAL A 1 84 ? 0.934 -22.632 -15.734 1.00 86.12 84 VAL A N 1
ATOM 660 C CA . VAL A 1 84 ? -0.190 -21.850 -15.197 1.00 86.12 84 VAL A CA 1
ATOM 661 C C . VAL A 1 84 ? 0.270 -20.435 -14.865 1.00 86.12 84 VAL A C 1
ATOM 663 O O . VAL A 1 84 ? 1.149 -20.267 -14.015 1.00 86.12 84 VAL A O 1
ATOM 666 N N . SER A 1 85 ? -0.348 -19.431 -15.494 1.00 89.25 85 SER A N 1
ATOM 667 C CA . SER A 1 85 ? -0.085 -18.011 -15.226 1.00 89.25 85 SER A CA 1
ATOM 668 C C . SER A 1 85 ? -0.335 -17.670 -13.756 1.00 89.25 85 SER A C 1
ATOM 670 O O . SER A 1 85 ? -1.392 -17.970 -13.201 1.00 89.25 85 SER A O 1
ATOM 672 N N . ARG A 1 86 ? 0.664 -17.061 -13.116 1.00 89.31 86 ARG A N 1
ATOM 673 C CA . ARG A 1 86 ? 0.655 -16.644 -11.708 1.00 89.31 86 ARG A CA 1
ATOM 674 C C . ARG A 1 86 ? 0.480 -15.148 -11.557 1.00 89.31 86 ARG A C 1
ATOM 676 O O . ARG A 1 86 ? -0.283 -14.723 -10.699 1.00 89.31 86 ARG A O 1
ATOM 683 N N . PHE A 1 87 ? 1.159 -14.373 -12.391 1.00 91.06 87 PHE A N 1
ATOM 684 C CA . PHE A 1 87 ? 0.986 -12.932 -12.463 1.00 91.06 87 PHE A CA 1
ATOM 685 C C . PHE A 1 87 ? 1.385 -12.420 -13.845 1.00 91.06 87 PHE A C 1
ATOM 687 O O . PHE A 1 87 ? 2.067 -13.105 -14.612 1.00 91.06 87 PHE A O 1
ATOM 694 N N . TYR A 1 88 ? 0.932 -11.209 -14.144 1.00 91.31 88 TYR A N 1
ATOM 695 C CA . TYR A 1 88 ? 1.272 -10.480 -15.354 1.00 91.31 88 TYR A CA 1
ATOM 696 C C . TYR A 1 88 ? 2.103 -9.262 -14.975 1.00 91.31 88 TYR A C 1
ATOM 698 O O . TYR A 1 88 ? 1.902 -8.679 -13.910 1.00 91.31 88 TYR A O 1
ATOM 706 N N . LEU A 1 89 ? 3.029 -8.892 -15.846 1.00 90.38 89 LEU A N 1
ATOM 707 C CA . LEU A 1 89 ? 3.846 -7.704 -15.707 1.00 90.38 89 LEU A CA 1
ATOM 708 C C . LEU A 1 89 ? 3.600 -6.808 -16.911 1.00 90.38 89 LEU A C 1
ATOM 710 O O . LEU A 1 89 ? 3.724 -7.255 -18.049 1.00 90.38 89 LEU A O 1
ATOM 714 N N . GLU A 1 90 ? 3.301 -5.551 -16.622 1.00 90.00 90 GLU A N 1
ATOM 715 C CA . GLU A 1 90 ? 3.232 -4.459 -17.583 1.00 90.00 90 GLU A CA 1
ATOM 716 C C . GLU A 1 90 ? 4.388 -3.509 -17.273 1.00 90.00 90 GLU A C 1
ATOM 718 O O . GLU A 1 90 ? 4.533 -3.053 -16.137 1.00 90.00 90 GLU A O 1
ATOM 723 N N . VAL A 1 91 ? 5.243 -3.230 -18.250 1.00 89.81 91 VAL A N 1
ATOM 724 C CA . VAL A 1 91 ? 6.410 -2.377 -18.050 1.00 89.81 91 VAL A CA 1
ATOM 725 C C . VAL A 1 91 ? 6.068 -0.955 -18.456 1.00 89.81 91 VAL A C 1
ATOM 727 O O . VAL A 1 91 ? 5.531 -0.703 -19.527 1.00 89.81 91 VAL A O 1
ATOM 730 N N . LYS A 1 92 ? 6.434 0.004 -17.607 1.00 87.56 92 LYS A N 1
ATOM 731 C CA . LYS A 1 92 ? 6.322 1.432 -17.907 1.00 87.56 92 LYS A CA 1
ATOM 732 C C . LYS A 1 92 ? 7.693 2.083 -18.031 1.00 87.56 92 LYS A C 1
ATOM 734 O O . LYS A 1 92 ? 8.743 1.515 -17.716 1.00 87.56 92 LYS A O 1
ATOM 739 N N . HIS A 1 93 ? 7.681 3.307 -18.538 1.00 89.25 93 HIS A N 1
ATOM 740 C CA . HIS A 1 93 ? 8.849 4.176 -18.525 1.00 89.25 93 HIS A CA 1
ATOM 741 C C . HIS A 1 93 ? 9.281 4.440 -17.074 1.00 89.25 93 HIS A C 1
ATOM 743 O O . HIS A 1 93 ? 8.421 4.683 -16.241 1.00 89.25 93 HIS A O 1
ATOM 749 N N . LEU A 1 94 ? 10.583 4.509 -16.764 1.00 87.31 94 LEU A N 1
ATOM 750 C CA . LEU A 1 94 ? 11.016 4.793 -15.376 1.00 87.31 94 LEU A CA 1
ATOM 751 C C . LEU A 1 94 ? 10.607 6.178 -14.848 1.00 87.31 94 LEU A C 1
ATOM 753 O O . LEU A 1 94 ? 10.664 6.418 -13.652 1.00 87.31 94 LEU A O 1
ATOM 757 N N . LYS A 1 95 ? 10.245 7.110 -15.737 1.00 83.75 95 LYS A N 1
ATOM 758 C CA . LYS A 1 95 ? 9.730 8.430 -15.350 1.00 83.75 95 LYS A CA 1
ATOM 759 C C . LYS A 1 95 ? 8.226 8.408 -15.085 1.00 83.75 95 LYS A C 1
ATOM 761 O O . LYS A 1 95 ? 7.697 9.428 -14.664 1.00 83.75 95 LYS A O 1
ATOM 766 N N . ALA A 1 96 ? 7.544 7.344 -15.520 1.00 76.81 96 ALA A N 1
ATOM 767 C CA . ALA A 1 96 ? 6.128 7.209 -15.260 1.00 76.81 96 ALA A CA 1
ATOM 768 C C . ALA A 1 96 ? 6.003 7.060 -13.756 1.00 76.81 96 ALA A C 1
ATOM 770 O O . ALA A 1 9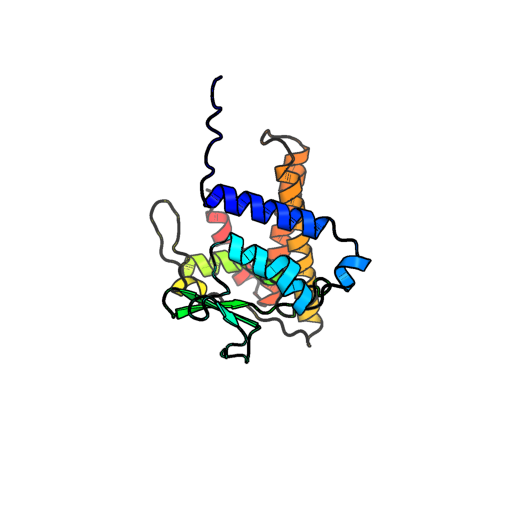6 ? 6.653 6.196 -13.165 1.00 76.81 96 ALA A O 1
ATOM 771 N N . ASP A 1 97 ? 5.228 7.949 -13.165 1.00 67.62 97 ASP A N 1
ATOM 772 C CA . ASP A 1 97 ? 4.895 7.818 -11.773 1.00 67.62 97 ASP A CA 1
ATOM 773 C C . ASP A 1 97 ? 3.927 6.635 -11.660 1.00 67.62 97 ASP A C 1
ATOM 775 O O . ASP A 1 97 ? 2.805 6.675 -12.164 1.00 67.62 97 ASP A O 1
ATOM 779 N N . LEU A 1 98 ? 4.426 5.521 -11.122 1.00 65.06 98 LEU A N 1
ATOM 780 C CA . LEU A 1 98 ? 3.610 4.334 -10.873 1.00 65.06 98 LEU A CA 1
ATOM 781 C C . LEU A 1 98 ? 2.644 4.568 -9.704 1.00 65.06 98 LEU A C 1
ATOM 783 O O . LEU A 1 98 ? 1.680 3.816 -9.575 1.00 65.06 98 LEU A O 1
ATOM 787 N N . ASP A 1 99 ? 2.884 5.614 -8.907 1.00 56.59 99 ASP A N 1
ATOM 788 C CA . ASP A 1 99 ? 2.019 6.051 -7.817 1.00 56.59 99 ASP A CA 1
ATOM 789 C C . ASP A 1 99 ? 0.934 7.026 -8.336 1.00 56.59 99 ASP A C 1
ATOM 791 O O . ASP A 1 99 ? -0.107 7.168 -7.704 1.00 56.59 99 ASP A O 1
ATOM 795 N N . ASP A 1 100 ? 1.113 7.623 -9.523 1.00 54.81 100 ASP A N 1
ATOM 796 C CA . ASP A 1 100 ? 0.096 8.421 -10.251 1.00 54.81 100 ASP A CA 1
ATOM 797 C C . ASP A 1 100 ? -0.799 7.550 -11.159 1.00 54.81 100 ASP A C 1
ATOM 799 O O . ASP A 1 100 ? -1.537 8.034 -12.019 1.00 54.81 100 ASP A O 1
ATOM 803 N N . ALA A 1 101 ? -0.732 6.224 -11.013 1.00 59.41 101 ALA A N 1
ATOM 804 C CA . ALA A 1 101 ? -1.734 5.354 -11.609 1.00 59.41 101 ALA A CA 1
ATOM 805 C C . ALA A 1 101 ? -3.085 5.583 -10.908 1.00 59.41 101 ALA A C 1
ATOM 807 O O . ALA A 1 101 ? -3.138 5.670 -9.684 1.00 59.41 101 ALA A O 1
ATOM 808 N N . GLU A 1 102 ? -4.187 5.575 -11.672 1.00 55.44 102 GLU A N 1
ATOM 809 C CA . GLU A 1 102 ? -5.566 5.607 -11.135 1.00 55.44 102 GLU A CA 1
ATOM 810 C C . GLU A 1 102 ? -5.798 4.548 -10.031 1.00 55.44 102 GLU A C 1
ATOM 812 O O . GLU A 1 102 ? -6.684 4.679 -9.196 1.00 55.44 102 GLU A O 1
ATOM 817 N N . GLU A 1 103 ? -4.988 3.487 -9.989 1.00 61.69 103 GLU A N 1
ATOM 818 C CA . GLU A 1 103 ? -4.955 2.516 -8.896 1.00 61.69 103 GLU A CA 1
ATOM 819 C C . GLU A 1 103 ? -3.631 2.646 -8.109 1.00 61.69 103 GLU A C 1
ATOM 821 O O . GLU A 1 103 ? -2.713 1.842 -8.276 1.00 61.69 103 GLU A O 1
ATOM 826 N N . ASN A 1 104 ? -3.519 3.663 -7.245 1.00 76.00 104 ASN A N 1
ATOM 827 C CA . ASN A 1 104 ? -2.368 3.844 -6.354 1.00 76.00 104 ASN A CA 1
ATOM 828 C C . ASN A 1 104 ? -2.396 2.799 -5.215 1.00 76.00 104 ASN A C 1
ATOM 830 O O . ASN A 1 104 ? -3.358 2.705 -4.450 1.00 76.00 104 ASN A O 1
ATOM 834 N N . TYR A 1 105 ? -1.334 2.002 -5.052 1.00 87.50 105 TYR A N 1
ATOM 835 C CA . TYR A 1 105 ? -1.282 0.984 -3.990 1.00 87.50 105 TYR A CA 1
ATOM 836 C C . TYR A 1 105 ? -1.276 1.589 -2.577 1.00 87.50 105 TYR A C 1
ATOM 838 O O . TYR A 1 105 ? -1.656 0.902 -1.629 1.00 87.50 105 TYR A O 1
ATOM 846 N N . LEU A 1 106 ? -0.869 2.854 -2.424 1.00 91.25 106 LEU A N 1
ATOM 847 C CA . LEU A 1 106 ? -0.925 3.592 -1.163 1.00 91.25 106 LEU A CA 1
ATOM 848 C C . LEU A 1 106 ? -2.371 3.855 -0.743 1.00 91.25 106 LEU A C 1
ATOM 850 O O . LEU A 1 106 ? -2.668 3.764 0.442 1.00 91.25 106 LEU A O 1
ATOM 854 N N . TYR A 1 107 ? -3.285 4.072 -1.694 1.00 92.75 107 TYR A N 1
ATOM 855 C CA . TYR A 1 107 ? -4.715 4.149 -1.394 1.00 92.75 107 TYR A CA 1
ATOM 856 C C . TYR A 1 107 ? -5.223 2.825 -0.811 1.00 92.75 107 TYR A C 1
ATOM 858 O O . TYR A 1 107 ? -5.851 2.798 0.249 1.00 92.75 107 TYR A O 1
ATOM 866 N N . LEU A 1 108 ? -4.883 1.701 -1.456 1.00 91.94 108 LEU A N 1
ATOM 867 C CA . LEU A 1 108 ? -5.226 0.375 -0.940 1.00 91.94 108 LEU A CA 1
ATOM 868 C C . LEU A 1 108 ? -4.595 0.127 0.437 1.00 91.94 108 LEU A C 1
ATOM 870 O O . LEU A 1 108 ? -5.256 -0.418 1.317 1.00 91.94 108 LEU A O 1
ATOM 874 N N . LEU A 1 109 ? -3.340 0.532 0.636 1.00 93.75 109 LEU A N 1
ATOM 875 C CA . LEU A 1 109 ? -2.663 0.424 1.924 1.00 93.75 109 LEU A CA 1
ATOM 876 C C . LEU A 1 109 ? -3.394 1.228 3.006 1.00 93.75 109 LEU A C 1
ATOM 878 O O . LEU A 1 109 ? -3.641 0.679 4.075 1.00 93.75 109 LEU A O 1
ATOM 882 N N . GLY A 1 110 ? -3.814 2.461 2.711 1.00 95.31 110 GLY A N 1
ATOM 883 C CA . GLY A 1 110 ? -4.598 3.292 3.627 1.00 95.31 110 GLY A CA 1
ATOM 884 C C . GLY A 1 110 ? -5.931 2.649 4.004 1.00 95.31 110 GLY A C 1
ATOM 885 O O . GLY A 1 110 ? -6.273 2.578 5.182 1.00 95.31 110 GLY A O 1
ATOM 886 N N . LEU A 1 111 ? -6.645 2.072 3.029 1.00 95.56 111 LEU A N 1
ATOM 887 C CA . LEU A 1 111 ? -7.848 1.289 3.315 1.00 95.56 111 LEU A CA 1
ATOM 888 C C . LEU A 1 111 ? -7.542 0.109 4.246 1.00 95.56 111 LEU A C 1
ATOM 890 O O . LEU A 1 111 ? -8.237 -0.070 5.242 1.00 95.56 111 LEU A O 1
ATOM 894 N N . LEU A 1 112 ? -6.509 -0.684 3.949 1.00 94.00 112 LEU A N 1
ATOM 895 C CA . LEU A 1 112 ? -6.136 -1.867 4.733 1.00 94.00 112 LEU A CA 1
ATOM 896 C C . LEU A 1 112 ? -5.618 -1.533 6.141 1.00 94.00 112 LEU A C 1
ATOM 898 O O . LEU A 1 112 ? -5.715 -2.385 7.022 1.00 94.00 112 LEU A O 1
ATOM 902 N N . GLN A 1 113 ? -5.082 -0.329 6.351 1.00 92.38 113 GLN A N 1
ATOM 903 C CA . GLN A 1 113 ? -4.623 0.158 7.655 1.00 92.38 113 GLN A CA 1
ATOM 904 C C . GLN A 1 113 ? -5.767 0.649 8.554 1.00 92.38 113 GLN A C 1
ATOM 906 O O . GLN A 1 113 ? -5.592 0.717 9.766 1.00 92.38 113 GLN A O 1
ATOM 911 N N . SER A 1 114 ? -6.941 0.945 7.991 1.00 96.56 114 SER A N 1
ATOM 912 C CA . SER A 1 114 ? -8.076 1.467 8.759 1.00 96.56 114 SER A CA 1
ATOM 913 C C . SER A 1 114 ? -8.737 0.435 9.682 1.00 96.56 114 SER A C 1
ATOM 915 O O . SER A 1 114 ? -8.841 -0.760 9.370 1.00 96.56 114 SER A O 1
ATOM 917 N N . ARG A 1 115 ? -9.329 0.923 10.777 1.00 96.50 115 ARG A N 1
ATOM 918 C CA . ARG A 1 115 ? -10.171 0.134 11.691 1.00 96.50 115 ARG A CA 1
ATOM 919 C C . ARG A 1 115 ? -11.378 -0.472 10.995 1.00 96.50 115 ARG A C 1
ATOM 921 O O . ARG A 1 115 ? -11.778 -1.580 11.345 1.00 96.50 115 ARG A O 1
ATOM 928 N N . LEU A 1 116 ? -11.958 0.218 10.007 1.00 96.31 116 LEU A N 1
ATOM 929 C CA . LEU A 1 116 ? -13.069 -0.321 9.219 1.00 96.31 116 LEU A CA 1
ATOM 930 C C . LEU A 1 116 ? -12.656 -1.623 8.526 1.00 96.31 116 LEU A C 1
ATOM 932 O O . LEU A 1 116 ? -13.382 -2.618 8.579 1.00 96.31 116 LEU A O 1
ATOM 936 N N . MET A 1 117 ? -11.485 -1.629 7.891 1.00 95.44 117 MET A N 1
ATOM 937 C CA . MET A 1 117 ? -11.038 -2.785 7.126 1.00 95.44 117 MET A CA 1
ATOM 938 C C . MET A 1 117 ? -10.586 -3.932 8.032 1.00 95.44 117 MET A C 1
ATOM 940 O O . MET A 1 117 ? -10.926 -5.083 7.753 1.00 95.44 117 MET A O 1
ATOM 944 N N . ASP A 1 118 ? -9.930 -3.635 9.160 1.00 93.38 118 ASP A N 1
ATOM 945 C CA . ASP A 1 118 ? -9.644 -4.627 10.208 1.00 93.38 118 ASP A CA 1
ATOM 946 C C . ASP A 1 118 ? -10.941 -5.251 10.760 1.00 93.38 118 ASP A C 1
ATOM 948 O O . ASP A 1 118 ? -11.077 -6.476 10.830 1.00 93.38 118 ASP A O 1
ATOM 952 N N . PHE A 1 119 ? -11.950 -4.431 11.055 1.00 94.44 119 PHE A N 1
ATOM 953 C CA . PHE A 1 119 ? -13.260 -4.875 11.527 1.00 94.44 119 PHE A CA 1
ATOM 954 C C . PHE A 1 119 ? -13.978 -5.784 10.521 1.00 94.44 119 PHE A C 1
ATOM 956 O O . PHE A 1 119 ? -14.504 -6.841 10.896 1.00 94.44 119 PHE A O 1
ATOM 963 N N . CYS A 1 120 ? -13.975 -5.419 9.235 1.00 93.81 120 CYS A N 1
ATOM 964 C CA . CYS A 1 120 ? -14.492 -6.266 8.162 1.00 93.81 120 CYS A CA 1
ATOM 965 C C . CYS A 1 120 ? -13.710 -7.583 8.074 1.00 93.81 120 CYS A C 1
ATOM 967 O O . CYS A 1 120 ? -14.310 -8.662 8.092 1.00 93.81 120 CYS A O 1
ATOM 969 N N . PHE A 1 121 ? -12.377 -7.516 8.049 1.00 92.06 121 PHE A N 1
ATOM 970 C CA . PHE A 1 121 ? -11.516 -8.689 7.940 1.00 92.06 121 PHE A CA 1
ATOM 971 C C . PHE A 1 121 ? -11.729 -9.671 9.093 1.00 92.06 121 PHE A C 1
ATOM 973 O O . PHE A 1 121 ? -11.865 -10.871 8.860 1.00 92.06 121 PHE A O 1
ATOM 980 N N . ARG A 1 122 ? -11.851 -9.194 10.336 1.00 89.44 122 ARG A N 1
ATOM 981 C CA . ARG A 1 122 ? -12.105 -10.059 11.501 1.00 89.44 122 ARG A CA 1
ATOM 982 C C . ARG A 1 122 ? -13.446 -10.780 11.434 1.00 89.44 122 ARG A C 1
ATOM 984 O O . ARG A 1 122 ? -13.566 -11.871 11.981 1.00 89.44 122 ARG A O 1
ATOM 991 N N . ARG A 1 123 ? -14.456 -10.207 10.785 1.00 90.31 123 ARG A N 1
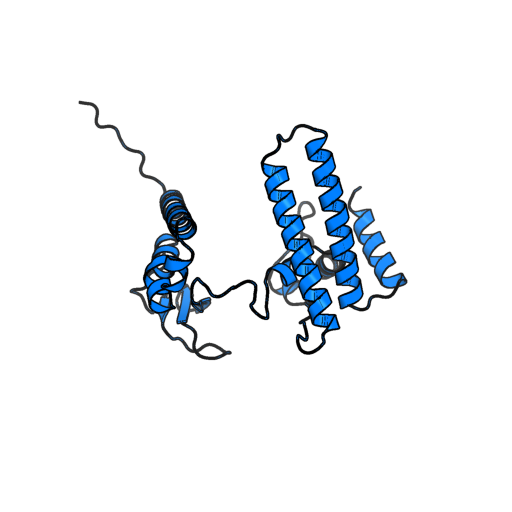ATOM 992 C CA . ARG A 1 123 ? -15.771 -10.853 10.631 1.00 90.31 123 ARG A CA 1
ATOM 993 C C . ARG A 1 123 ? -15.790 -11.891 9.520 1.00 90.31 123 ARG A C 1
ATOM 995 O O . ARG A 1 123 ? -16.529 -12.864 9.614 1.00 90.31 123 ARG A O 1
ATOM 1002 N N . LEU A 1 124 ? -14.972 -11.688 8.493 1.00 88.25 124 LEU A N 1
ATOM 1003 C CA . LEU A 1 124 ? -14.856 -12.606 7.365 1.00 88.25 124 LEU A CA 1
ATOM 1004 C C . LEU A 1 124 ? -13.886 -13.754 7.659 1.00 88.25 124 LEU A C 1
ATOM 1006 O O . LEU A 1 124 ? -14.131 -14.894 7.275 1.00 88.25 124 LEU A O 1
ATOM 1010 N N . SER A 1 125 ? -12.776 -13.457 8.331 1.00 89.12 125 SER A N 1
ATOM 1011 C CA . SER A 1 125 ? -11.655 -14.373 8.492 1.00 89.12 125 SER A CA 1
ATOM 1012 C C . SER A 1 125 ? -11.859 -15.378 9.625 1.00 89.12 125 SER A C 1
ATOM 1014 O O . SER A 1 125 ? -12.210 -15.020 10.755 1.00 89.12 125 SER A O 1
ATOM 1016 N N . ALA A 1 126 ? -11.546 -16.644 9.339 1.00 85.62 126 ALA A N 1
ATOM 1017 C CA . ALA A 1 126 ? -11.538 -17.714 10.327 1.00 85.62 126 ALA A CA 1
ATOM 1018 C C . ALA A 1 126 ? -10.353 -17.582 11.310 1.00 85.62 126 ALA A C 1
ATOM 1020 O O . ALA A 1 126 ? -9.230 -17.286 10.878 1.00 85.62 126 ALA A O 1
ATOM 1021 N N . PRO A 1 127 ? -10.570 -17.838 12.616 1.00 83.00 127 PRO A N 1
ATOM 1022 C CA . PRO A 1 127 ? -9.495 -17.850 13.599 1.00 83.00 127 PRO A CA 1
ATOM 1023 C C . PRO A 1 127 ? -8.527 -19.010 13.340 1.00 83.00 127 PRO A C 1
ATOM 1025 O O . PRO A 1 127 ? -8.908 -20.091 12.885 1.00 83.00 127 PRO A O 1
ATOM 1028 N N . PHE A 1 128 ? -7.263 -18.780 13.662 1.00 81.56 128 PHE A N 1
ATOM 1029 C CA . PHE A 1 128 ? -6.181 -19.752 13.663 1.00 81.56 128 PHE A CA 1
ATOM 1030 C C . PHE A 1 128 ? -5.603 -19.868 15.085 1.00 81.56 128 PHE A C 1
ATOM 1032 O O . PHE A 1 128 ? -6.047 -19.188 16.009 1.00 81.56 128 PHE A O 1
ATOM 1039 N N . ARG A 1 129 ? 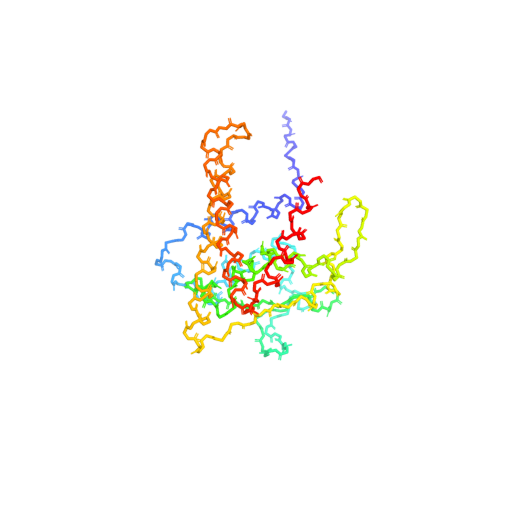-4.633 -20.762 15.304 1.00 78.81 129 ARG A N 1
ATOM 1040 C CA . ARG A 1 129 ? -3.985 -20.892 16.621 1.00 78.81 129 ARG A CA 1
ATOM 1041 C C . ARG A 1 129 ? -3.204 -19.622 16.967 1.00 78.81 129 ARG A C 1
ATOM 1043 O O . ARG A 1 129 ? -2.491 -19.123 16.106 1.00 78.81 129 ARG A O 1
ATOM 1050 N N . GLY A 1 130 ? -3.266 -19.195 18.231 1.00 69.12 130 GLY A N 1
ATOM 1051 C CA . GLY A 1 130 ? -2.451 -18.098 18.771 1.00 69.12 130 GLY A CA 1
ATOM 1052 C C . GLY A 1 130 ? -2.900 -16.706 18.327 1.00 69.12 130 GLY A C 1
ATOM 1053 O O . GLY A 1 130 ? -2.057 -15.907 17.948 1.00 69.12 130 GLY A O 1
ATOM 1054 N N . ASP A 1 131 ? -4.210 -16.455 18.299 1.00 74.50 131 ASP A N 1
ATOM 1055 C CA . ASP A 1 131 ? -4.842 -15.176 17.917 1.00 74.50 131 ASP A CA 1
ATOM 1056 C C . ASP A 1 131 ? -4.621 -14.712 16.465 1.00 74.50 131 ASP A C 1
ATOM 1058 O O . ASP A 1 131 ? -5.172 -13.699 16.029 1.00 74.50 131 ASP A O 1
ATOM 1062 N N . PHE A 1 132 ? -3.901 -15.496 15.662 1.00 79.88 132 PHE A N 1
ATOM 1063 C CA . PHE A 1 132 ? -3.783 -15.284 14.223 1.00 79.88 132 PHE A CA 1
ATOM 1064 C C . PHE A 1 132 ? -5.101 -15.589 13.499 1.00 79.88 132 PHE A C 1
ATOM 1066 O O . PHE A 1 132 ? -5.907 -16.407 13.946 1.00 79.88 132 PHE A O 1
ATOM 1073 N N . ARG A 1 133 ? -5.317 -14.968 12.335 1.00 85.69 133 ARG A N 1
ATOM 1074 C CA . ARG A 1 133 ? -6.477 -15.229 11.465 1.00 85.69 133 ARG A CA 1
ATOM 1075 C C . ARG A 1 133 ? -6.029 -15.570 10.048 1.00 85.69 133 ARG A C 1
ATOM 1077 O O . ARG A 1 133 ? -4.951 -15.170 9.614 1.00 85.69 133 ARG A O 1
ATOM 1084 N N . SER A 1 134 ? -6.840 -16.329 9.316 1.00 85.06 134 SER A N 1
ATOM 1085 C CA . SER A 1 134 ? -6.496 -16.737 7.951 1.00 85.06 134 SER A CA 1
ATOM 1086 C C . SER A 1 134 ? -6.679 -15.593 6.945 1.00 85.06 134 SER A C 1
ATOM 1088 O O . SER A 1 134 ? -7.778 -15.071 6.777 1.00 85.06 134 SER A O 1
ATOM 1090 N N . ALA A 1 135 ? -5.620 -15.248 6.215 1.00 86.31 135 ALA A N 1
ATOM 1091 C CA . ALA A 1 135 ? -5.631 -14.228 5.161 1.00 86.31 135 ALA A CA 1
ATOM 1092 C C . ALA A 1 135 ? -5.594 -14.843 3.746 1.00 86.31 135 ALA A C 1
ATOM 1094 O O . ALA A 1 135 ? -4.957 -14.328 2.833 1.00 86.31 135 ALA A O 1
ATOM 1095 N N . ASN A 1 136 ? -6.241 -15.994 3.550 1.00 84.56 136 ASN A N 1
ATOM 1096 C CA . ASN A 1 136 ? -6.328 -16.626 2.230 1.00 84.56 136 ASN A CA 1
ATOM 1097 C C . ASN A 1 136 ? -7.324 -15.880 1.324 1.00 84.56 136 ASN A C 1
ATOM 1099 O O . ASN A 1 136 ? -8.236 -15.220 1.821 1.00 84.56 136 ASN A O 1
ATOM 1103 N N . ARG A 1 137 ? -7.211 -16.059 -0.005 1.00 82.81 137 ARG A N 1
ATOM 1104 C CA . ARG A 1 137 ? -8.067 -15.401 -1.018 1.00 82.81 137 ARG A CA 1
ATOM 1105 C C . ARG A 1 137 ? -9.553 -15.373 -0.640 1.00 82.81 137 ARG A C 1
ATOM 1107 O O . ARG A 1 137 ? -10.164 -14.324 -0.755 1.00 82.81 137 ARG A O 1
ATOM 1114 N N . GLN A 1 138 ? -10.109 -16.483 -0.151 1.00 86.00 138 GLN A N 1
ATOM 1115 C CA . GLN A 1 138 ? -11.528 -16.592 0.223 1.00 86.00 138 GLN A CA 1
ATOM 1116 C C . GLN A 1 138 ? -11.996 -15.581 1.291 1.00 86.00 138 GLN A C 1
ATOM 1118 O O . GLN A 1 138 ? -13.186 -15.308 1.377 1.00 86.00 138 GLN A O 1
ATOM 1123 N N . PHE A 1 139 ? -11.078 -15.040 2.100 1.00 87.06 139 PHE A N 1
ATOM 1124 C CA . PHE A 1 139 ? -11.366 -14.054 3.148 1.00 87.06 139 PHE A CA 1
ATOM 1125 C C . PHE A 1 139 ? -10.989 -12.623 2.746 1.00 87.06 139 PHE A C 1
ATOM 1127 O O . PHE A 1 139 ? -11.547 -11.679 3.294 1.00 87.06 139 PHE A O 1
ATOM 1134 N N . ILE A 1 140 ? -10.061 -12.464 1.797 1.00 87.19 140 ILE A N 1
ATOM 1135 C CA . ILE A 1 140 ? -9.637 -11.156 1.270 1.00 87.19 140 ILE A CA 1
ATOM 1136 C C . ILE A 1 140 ? -10.560 -10.696 0.137 1.00 87.19 140 ILE A C 1
ATOM 1138 O O . ILE A 1 140 ? -10.923 -9.530 0.080 1.00 87.19 140 ILE A O 1
ATOM 1142 N N . GLU A 1 141 ? -10.956 -11.603 -0.759 1.00 87.88 141 GLU A N 1
ATOM 1143 C CA . GLU A 1 141 ? -11.814 -11.303 -1.914 1.00 87.88 141 GLU A CA 1
ATOM 1144 C C . GLU A 1 141 ? -13.144 -10.614 -1.546 1.00 87.88 141 GLU A C 1
ATOM 1146 O O . GLU A 1 141 ? -13.550 -9.725 -2.291 1.00 87.88 141 GLU A O 1
ATOM 1151 N N . PRO A 1 142 ? -13.808 -10.941 -0.418 1.00 91.62 142 PRO A N 1
ATOM 1152 C CA . PRO A 1 142 ? -15.036 -10.261 -0.009 1.00 91.62 142 PRO A CA 1
ATOM 1153 C C . PRO A 1 142 ? -14.820 -8.923 0.713 1.00 91.62 142 PRO A C 1
ATOM 1155 O O . PRO A 1 142 ? -15.810 -8.307 1.109 1.00 91.62 142 PRO A O 1
ATOM 1158 N N . LEU A 1 143 ? -13.574 -8.482 0.945 1.00 92.12 143 LEU A N 1
ATOM 1159 C CA . LEU A 1 143 ? -13.340 -7.186 1.580 1.00 92.12 143 LEU A CA 1
ATOM 1160 C C . LEU A 1 143 ? -13.938 -6.073 0.713 1.00 92.12 143 LEU A C 1
ATOM 1162 O O . LEU A 1 143 ? -13.743 -6.070 -0.507 1.00 92.12 143 LEU A O 1
ATOM 1166 N N . PRO A 1 144 ? -14.661 -5.119 1.319 1.00 93.06 144 PRO A N 1
ATOM 1167 C CA . PRO A 1 144 ? -15.336 -4.080 0.566 1.00 93.06 144 PRO A CA 1
ATOM 1168 C C . PRO A 1 144 ? -14.320 -3.024 0.132 1.00 93.06 144 PRO A C 1
ATOM 1170 O O . PRO A 1 144 ? -14.262 -1.969 0.733 1.00 93.06 144 PRO A O 1
ATOM 1173 N N . ILE A 1 145 ? -13.500 -3.283 -0.888 1.00 92.12 145 ILE A N 1
ATOM 1174 C CA . ILE A 1 145 ? -12.548 -2.289 -1.405 1.00 92.12 145 ILE A CA 1
ATOM 1175 C C . ILE A 1 145 ? -13.300 -1.287 -2.289 1.00 92.12 145 ILE A C 1
ATOM 1177 O O . ILE A 1 145 ? -13.653 -1.586 -3.435 1.00 92.12 145 ILE A O 1
ATOM 1181 N N . ARG A 1 146 ? -13.567 -0.092 -1.751 1.00 91.00 146 ARG A N 1
ATOM 1182 C CA . ARG A 1 146 ? -14.158 1.026 -2.496 1.00 91.00 146 ARG A CA 1
ATOM 1183 C C . ARG A 1 146 ? -13.221 1.439 -3.635 1.00 91.00 146 ARG A C 1
ATOM 1185 O O . ARG A 1 146 ? -12.052 1.723 -3.417 1.00 91.00 146 ARG A O 1
ATOM 1192 N N . ARG A 1 147 ? -13.743 1.468 -4.862 1.00 90.44 147 ARG A N 1
ATOM 1193 C CA . ARG A 1 147 ? -13.057 2.073 -6.015 1.00 90.44 147 ARG A CA 1
ATOM 1194 C C . ARG A 1 147 ? -13.320 3.569 -6.045 1.00 90.44 147 ARG A C 1
ATOM 1196 O O . ARG A 1 147 ? -14.465 3.947 -5.826 1.00 90.44 147 ARG A O 1
ATOM 1203 N N . ILE A 1 148 ? -12.314 4.368 -6.369 1.00 89.81 148 ILE A N 1
ATOM 1204 C CA . ILE A 1 148 ? -12.454 5.818 -6.508 1.00 89.81 148 ILE A CA 1
ATOM 1205 C C . ILE A 1 148 ? -13.016 6.169 -7.887 1.00 89.81 148 ILE A C 1
ATOM 1207 O O . ILE A 1 148 ? -12.627 5.583 -8.899 1.00 89.81 148 ILE A O 1
ATOM 1211 N N . ASP A 1 149 ? -13.951 7.112 -7.913 1.00 88.12 149 ASP A N 1
ATOM 1212 C CA . ASP A 1 149 ? -14.407 7.800 -9.112 1.00 88.12 149 ASP A CA 1
ATOM 1213 C C . ASP A 1 149 ? -13.613 9.100 -9.288 1.00 88.12 149 ASP A C 1
ATOM 1215 O O . ASP A 1 149 ? -13.962 10.143 -8.749 1.00 88.12 149 ASP A O 1
ATOM 1219 N N . PHE A 1 150 ? -12.542 9.055 -10.081 1.00 86.50 150 PHE A N 1
ATOM 1220 C CA . PHE A 1 150 ? -11.678 10.219 -10.322 1.00 86.50 150 PHE A CA 1
ATOM 1221 C C . PHE A 1 150 ? -12.343 11.354 -11.112 1.00 86.50 150 PHE A C 1
ATOM 1223 O O . PHE A 1 150 ? -11.726 12.408 -11.291 1.00 86.50 150 PHE A O 1
ATOM 1230 N N . SER A 1 151 ? -13.569 11.152 -11.609 1.00 88.19 151 SER A N 1
ATOM 1231 C CA . SER A 1 151 ? -14.367 12.227 -12.199 1.00 88.19 151 SER A CA 1
ATOM 1232 C C . SER A 1 151 ? -15.108 13.062 -11.148 1.00 88.19 151 SER A C 1
ATOM 1234 O O . SER A 1 151 ? -15.468 14.206 -11.435 1.00 88.19 151 SER A O 1
ATOM 1236 N N . ASP A 1 152 ? -15.283 12.531 -9.932 1.00 89.88 152 ASP A N 1
ATOM 1237 C CA . ASP A 1 152 ? -15.809 13.254 -8.778 1.00 89.88 152 ASP A CA 1
ATOM 1238 C C . ASP A 1 152 ? -14.651 13.954 -8.036 1.00 89.88 152 ASP A C 1
ATOM 1240 O O . ASP A 1 152 ? -13.763 13.283 -7.500 1.00 89.88 152 ASP A O 1
ATOM 1244 N N . PRO A 1 153 ? -14.626 15.302 -7.980 1.00 91.62 153 PRO A N 1
ATOM 1245 C CA . PRO A 1 153 ? -13.552 16.031 -7.312 1.00 91.62 153 PRO A CA 1
ATOM 1246 C C . PRO A 1 153 ? -13.450 15.706 -5.819 1.00 91.62 153 PRO A C 1
ATOM 1248 O O . PRO A 1 153 ? -12.346 15.724 -5.287 1.00 91.62 153 PRO A O 1
ATOM 1251 N N . THR A 1 154 ? -14.559 15.378 -5.151 1.00 93.00 154 THR A N 1
ATOM 1252 C CA . THR A 1 154 ? -14.547 15.027 -3.726 1.00 93.00 154 THR A CA 1
ATOM 1253 C C . THR A 1 154 ? -13.959 13.633 -3.501 1.00 93.00 154 THR A C 1
ATOM 1255 O O . THR A 1 154 ? -13.188 13.440 -2.565 1.00 93.00 154 THR A O 1
ATOM 1258 N N . ASP A 1 155 ? -14.266 12.664 -4.370 1.00 91.56 155 ASP A N 1
ATOM 1259 C CA . ASP A 1 155 ? -13.688 11.311 -4.291 1.00 91.56 155 ASP A CA 1
ATOM 1260 C C . ASP A 1 155 ? -12.180 11.346 -4.597 1.00 91.56 155 ASP A C 1
ATOM 1262 O O . ASP A 1 155 ? -11.390 10.671 -3.935 1.00 91.56 155 ASP A O 1
ATOM 1266 N N . ARG A 1 156 ? -11.769 12.202 -5.544 1.00 92.06 156 ARG A N 1
ATOM 1267 C CA . ARG A 1 156 ? -10.357 12.466 -5.842 1.00 92.06 156 ARG A CA 1
ATOM 1268 C C . ARG A 1 156 ? -9.619 13.117 -4.670 1.00 92.06 156 ARG A C 1
ATOM 1270 O O . ARG A 1 156 ? -8.533 12.668 -4.331 1.00 92.06 156 ARG A O 1
ATOM 1277 N N . GLU A 1 157 ? -10.196 14.140 -4.046 1.00 93.75 157 GLU A N 1
ATOM 1278 C CA . GLU A 1 157 ? -9.588 14.821 -2.894 1.00 93.75 157 GLU A CA 1
ATOM 1279 C C . GLU A 1 157 ? -9.384 13.854 -1.719 1.00 93.75 157 GLU A C 1
ATOM 1281 O O . GLU A 1 157 ? -8.274 13.736 -1.208 1.00 93.75 157 GLU A O 1
ATOM 1286 N N . MET A 1 158 ? -10.403 13.057 -1.371 1.00 94.75 158 MET A N 1
ATOM 1287 C CA . MET A 1 158 ? -10.275 12.030 -0.327 1.00 94.75 158 MET A CA 1
ATOM 1288 C C . MET A 1 158 ? -9.216 10.970 -0.661 1.00 94.75 158 MET A C 1
ATOM 1290 O O . MET A 1 158 ? -8.524 10.487 0.236 1.00 94.75 158 MET A O 1
ATOM 1294 N N . HIS A 1 159 ? -9.093 10.579 -1.934 1.00 94.12 159 HIS A N 1
ATOM 1295 C CA . HIS A 1 159 ? -8.029 9.682 -2.382 1.00 94.12 159 HIS A CA 1
ATOM 1296 C C . HIS A 1 159 ? -6.647 10.301 -2.153 1.00 94.12 159 HIS A C 1
ATOM 1298 O O . HIS A 1 159 ? -5.790 9.663 -1.538 1.00 94.12 159 HIS A O 1
ATOM 1304 N N . ASP A 1 160 ? -6.439 11.526 -2.633 1.00 93.31 160 ASP A N 1
ATOM 1305 C CA . ASP A 1 160 ? -5.145 12.204 -2.591 1.00 93.31 160 ASP A CA 1
ATOM 1306 C C . ASP A 1 160 ? -4.714 12.479 -1.137 1.00 93.31 160 ASP A C 1
ATOM 1308 O O . ASP A 1 160 ? -3.565 12.213 -0.770 1.00 93.31 160 ASP A O 1
ATOM 1312 N N . ASP A 1 161 ? -5.651 12.887 -0.276 1.00 95.50 161 ASP A N 1
ATOM 1313 C CA . ASP A 1 161 ? -5.416 13.075 1.159 1.00 95.50 161 ASP A CA 1
ATOM 1314 C C . ASP A 1 161 ? -5.070 11.757 1.866 1.00 95.50 161 ASP A C 1
ATOM 1316 O O . ASP A 1 161 ? -4.126 11.699 2.663 1.00 95.50 161 ASP A O 1
ATOM 1320 N N . LEU A 1 162 ? -5.786 10.667 1.558 1.00 95.94 162 LEU A N 1
ATOM 1321 C CA . LEU A 1 162 ? -5.485 9.352 2.128 1.00 95.94 162 LEU A CA 1
ATOM 1322 C C . LEU A 1 162 ? -4.084 8.881 1.722 1.00 95.94 162 LEU A C 1
ATOM 1324 O O . LEU A 1 162 ? -3.326 8.396 2.564 1.00 95.94 162 LEU A O 1
ATOM 1328 N N . VAL A 1 163 ? -3.714 9.053 0.450 1.00 94.81 163 VAL A N 1
ATOM 1329 C CA . VAL A 1 163 ? -2.370 8.731 -0.049 1.00 94.81 163 VAL A CA 1
ATOM 1330 C C . VAL A 1 163 ? -1.308 9.552 0.688 1.00 94.81 163 VAL A C 1
ATOM 1332 O O . VAL A 1 163 ? -0.301 8.983 1.119 1.00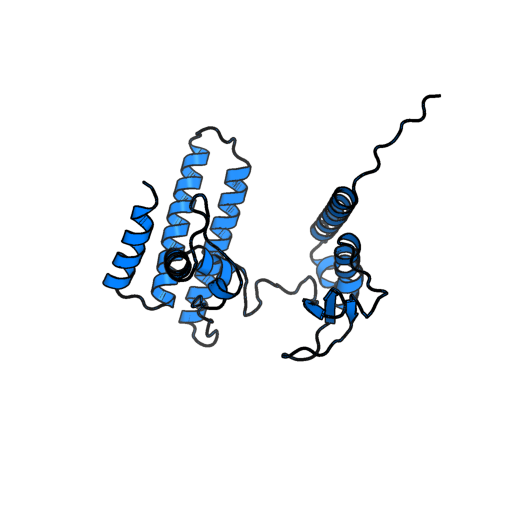 94.81 163 VAL A O 1
ATOM 1335 N N . ALA A 1 164 ? -1.533 10.852 0.898 1.00 95.06 164 ALA A N 1
ATOM 1336 C CA . ALA A 1 164 ? -0.603 11.717 1.621 1.00 95.06 164 ALA A CA 1
ATOM 1337 C C . ALA A 1 164 ? -0.403 11.273 3.084 1.00 95.06 164 ALA A C 1
ATOM 1339 O O . ALA A 1 164 ? 0.731 11.214 3.567 1.00 95.06 164 ALA A O 1
ATOM 1340 N N . LEU A 1 165 ? -1.476 10.888 3.786 1.00 97.50 165 LEU A N 1
ATOM 1341 C CA . LEU A 1 165 ? -1.381 10.354 5.150 1.00 97.50 165 LEU A CA 1
ATOM 1342 C C . LEU A 1 165 ? -0.585 9.046 5.202 1.00 97.50 165 LEU A C 1
ATOM 1344 O O . LEU A 1 165 ? 0.268 8.873 6.074 1.00 97.50 165 LEU A O 1
ATOM 1348 N N . VAL A 1 166 ? -0.805 8.142 4.246 1.00 96.38 166 VAL A N 1
ATOM 1349 C CA . VAL A 1 166 ? -0.052 6.883 4.158 1.00 96.38 166 VAL A CA 1
ATOM 1350 C C . VAL A 1 166 ? 1.431 7.150 3.887 1.00 96.38 166 VAL A C 1
ATOM 1352 O O . VAL A 1 166 ? 2.294 6.511 4.492 1.00 96.38 166 VAL A O 1
ATOM 1355 N N . GLN A 1 167 ? 1.766 8.121 3.033 1.00 95.06 167 GLN A N 1
ATOM 1356 C CA . GLN A 1 167 ? 3.157 8.530 2.810 1.00 95.06 167 GLN A CA 1
ATOM 1357 C C . GLN A 1 167 ? 3.804 9.076 4.089 1.00 95.06 167 GLN A C 1
ATOM 1359 O O . GLN A 1 167 ? 4.936 8.691 4.404 1.00 95.06 167 GLN A O 1
ATOM 1364 N N . THR A 1 168 ? 3.083 9.901 4.855 1.00 96.69 168 THR A N 1
ATOM 1365 C CA . THR A 1 168 ? 3.519 10.364 6.180 1.00 96.69 168 THR A CA 1
ATOM 1366 C C . THR A 1 168 ? 3.755 9.186 7.124 1.00 96.69 168 THR A C 1
ATOM 1368 O O . THR A 1 168 ? 4.832 9.083 7.708 1.00 96.69 168 THR A O 1
ATOM 1371 N N . MET A 1 169 ? 2.820 8.237 7.214 1.00 96.62 169 MET A N 1
ATOM 1372 C CA . MET A 1 169 ? 2.972 7.040 8.049 1.00 96.62 169 MET A CA 1
ATOM 1373 C C . MET A 1 169 ? 4.218 6.222 7.672 1.00 96.62 169 MET A C 1
ATOM 1375 O O . MET A 1 169 ? 4.992 5.798 8.533 1.00 96.62 169 MET A O 1
ATOM 1379 N N . LEU A 1 170 ? 4.463 6.024 6.372 1.00 94.25 170 LEU A N 1
ATOM 1380 C CA . LEU A 1 170 ? 5.652 5.324 5.881 1.00 94.25 170 LEU A CA 1
ATOM 1381 C C . LEU A 1 170 ? 6.947 6.074 6.213 1.00 94.25 170 LEU A C 1
ATOM 1383 O O . LEU A 1 170 ? 7.962 5.432 6.491 1.00 94.25 170 LEU A O 1
ATOM 1387 N N . HIS A 1 171 ? 6.934 7.407 6.180 1.00 94.38 171 HIS A N 1
ATOM 1388 C CA . HIS A 1 171 ? 8.068 8.224 6.603 1.00 94.38 171 HIS A CA 1
ATOM 1389 C C . HIS A 1 171 ? 8.347 8.052 8.100 1.00 94.38 171 HIS A C 1
ATOM 1391 O O . HIS A 1 171 ? 9.465 7.680 8.462 1.00 94.38 171 HIS A O 1
ATOM 1397 N N . LEU A 1 172 ? 7.320 8.192 8.942 1.00 95.25 172 LEU A N 1
ATOM 1398 C CA . LEU A 1 172 ? 7.416 8.029 10.395 1.00 95.25 172 LEU A CA 1
ATOM 1399 C C . LEU A 1 172 ? 7.947 6.644 10.783 1.00 95.25 172 LEU A C 1
ATOM 1401 O O . LEU A 1 172 ? 8.831 6.529 11.628 1.00 95.25 172 LEU A O 1
ATOM 1405 N N . HIS A 1 173 ? 7.500 5.578 10.111 1.00 92.50 173 HIS A N 1
ATOM 1406 C CA . HIS A 1 173 ? 8.043 4.236 10.330 1.00 92.50 173 HIS A CA 1
ATOM 1407 C C . HIS A 1 173 ? 9.542 4.126 10.008 1.00 92.50 173 HIS A C 1
ATOM 1409 O O . HIS A 1 173 ? 10.273 3.425 10.715 1.00 92.50 173 HIS A O 1
ATOM 1415 N N . ARG A 1 174 ? 10.022 4.801 8.954 1.00 92.88 174 ARG A N 1
ATOM 1416 C CA . ARG A 1 174 ? 11.456 4.819 8.612 1.00 92.88 174 ARG A CA 1
ATOM 1417 C C . ARG A 1 174 ? 12.270 5.596 9.638 1.00 92.88 174 ARG A C 1
ATOM 1419 O O . ARG A 1 174 ? 13.387 5.177 9.933 1.00 92.88 174 ARG A O 1
ATOM 1426 N N . GLU A 1 175 ? 11.741 6.700 10.157 1.00 92.81 175 GLU A N 1
ATOM 1427 C CA . GLU A 1 175 ? 12.383 7.461 11.232 1.00 92.81 175 GLU A CA 1
ATOM 1428 C C . GLU A 1 175 ? 12.426 6.647 12.527 1.00 92.81 175 GLU A C 1
ATOM 1430 O O . GLU A 1 175 ? 13.490 6.491 13.124 1.00 92.81 175 GLU A O 1
ATOM 1435 N N . LEU A 1 176 ? 11.308 6.019 12.906 1.00 91.88 176 LEU A N 1
ATOM 1436 C CA . LEU A 1 176 ? 11.215 5.168 14.092 1.00 91.88 176 LEU A CA 1
ATOM 1437 C C . LEU A 1 176 ? 12.239 4.024 14.062 1.00 91.88 176 LEU A C 1
ATOM 1439 O O . LEU A 1 176 ? 12.809 3.680 15.094 1.00 91.88 176 LEU A O 1
ATOM 1443 N N . HIS A 1 177 ? 12.494 3.446 12.884 1.00 88.75 177 HIS A N 1
ATOM 1444 C CA . HIS A 1 177 ? 13.475 2.373 12.699 1.00 88.75 177 HIS A CA 1
ATOM 1445 C C . HIS A 1 177 ? 14.935 2.845 12.848 1.00 88.75 177 HIS A C 1
ATOM 1447 O O . HIS A 1 177 ? 15.828 2.029 13.077 1.00 88.75 177 HIS A O 1
ATOM 1453 N N . GLN A 1 178 ? 15.212 4.143 12.703 1.00 89.00 178 GLN A N 1
ATOM 1454 C CA . GLN A 1 178 ? 16.554 4.709 12.903 1.00 89.00 178 GLN A CA 1
ATOM 1455 C C . GLN A 1 178 ? 16.837 5.038 14.374 1.00 89.00 178 GLN A C 1
ATOM 1457 O O . GLN A 1 178 ? 17.995 5.217 14.752 1.00 89.00 178 GLN A O 1
ATOM 1462 N N . ILE A 1 179 ? 15.797 5.103 15.208 1.00 88.69 179 ILE A N 1
ATOM 1463 C CA . ILE A 1 179 ? 15.912 5.398 16.634 1.00 88.69 179 ILE A CA 1
ATOM 1464 C C . ILE A 1 179 ? 16.109 4.087 17.410 1.00 88.69 179 ILE A C 1
ATOM 1466 O O . ILE A 1 179 ? 15.425 3.098 17.128 1.00 88.69 179 ILE A O 1
ATOM 1470 N N . PRO A 1 180 ? 17.005 4.053 18.416 1.00 86.00 180 PRO A N 1
ATOM 1471 C CA . PRO A 1 180 ? 17.133 2.907 19.308 1.00 86.00 180 PRO A CA 1
ATOM 1472 C C . PRO A 1 180 ? 15.786 2.471 19.902 1.00 86.00 180 PRO A C 1
ATOM 1474 O O . PRO A 1 180 ? 14.910 3.287 20.190 1.00 86.00 180 PRO A O 1
ATOM 1477 N N . THR A 1 181 ? 15.626 1.169 20.136 1.00 81.19 181 THR A N 1
ATOM 1478 C CA . THR A 1 181 ? 14.391 0.587 20.700 1.00 81.19 181 THR A CA 1
ATOM 1479 C C . THR A 1 181 ? 14.108 1.045 22.137 1.00 81.19 181 THR A C 1
ATOM 1481 O O . THR A 1 181 ? 13.013 0.845 22.658 1.00 81.19 181 THR A O 1
ATOM 1484 N N . GLU A 1 182 ? 15.088 1.663 22.791 1.00 85.31 182 GLU A N 1
ATOM 1485 C CA . GLU A 1 182 ? 14.942 2.257 24.114 1.00 85.31 182 GLU A CA 1
ATOM 1486 C C . GLU A 1 182 ? 13.893 3.381 24.106 1.00 85.31 182 GLU A C 1
ATOM 1488 O O . GLU A 1 182 ? 13.727 4.113 23.126 1.00 85.31 182 GLU A O 1
ATOM 1493 N N . ARG A 1 183 ? 13.164 3.525 25.220 1.00 75.62 183 ARG A N 1
ATOM 1494 C CA . ARG A 1 183 ? 12.173 4.596 25.378 1.00 75.62 183 ARG A CA 1
ATOM 1495 C C . ARG A 1 183 ? 12.885 5.943 25.437 1.00 75.62 183 ARG A C 1
ATOM 1497 O O . ARG A 1 183 ? 13.424 6.323 26.472 1.00 75.62 183 ARG A O 1
ATOM 1504 N N . THR A 1 184 ? 12.872 6.644 24.312 1.00 87.38 184 THR A N 1
ATOM 1505 C CA . THR A 1 184 ? 13.386 8.006 24.170 1.00 87.38 184 THR A CA 1
ATOM 1506 C C . THR A 1 184 ? 12.233 8.963 23.878 1.00 87.38 184 THR A C 1
ATOM 1508 O O . THR A 1 184 ? 11.224 8.573 23.291 1.00 87.38 184 THR A O 1
ATOM 1511 N N . GLU A 1 185 ? 12.381 10.233 24.258 1.00 89.38 185 GLU A N 1
ATOM 1512 C CA . GLU A 1 185 ? 11.380 11.273 23.964 1.00 89.38 185 GLU A CA 1
ATOM 1513 C C . GLU A 1 185 ? 11.098 11.395 22.458 1.00 89.38 185 GLU A C 1
ATOM 1515 O O . GLU A 1 185 ? 9.945 11.501 22.048 1.00 89.38 185 GLU A O 1
ATOM 1520 N N . ALA A 1 186 ? 12.141 11.292 21.625 1.00 89.62 186 ALA A N 1
ATOM 1521 C CA . ALA A 1 186 ? 12.013 11.305 20.168 1.00 89.62 186 ALA A CA 1
ATOM 1522 C C . ALA A 1 186 ? 11.162 10.135 19.648 1.00 89.62 186 ALA A C 1
ATOM 1524 O O . ALA A 1 186 ? 10.317 10.320 18.774 1.00 89.62 186 ALA A O 1
ATOM 1525 N N . ARG A 1 187 ? 11.334 8.938 20.226 1.00 92.50 187 ARG A N 1
ATOM 1526 C CA . ARG A 1 187 ? 10.512 7.770 19.897 1.00 92.50 187 ARG A CA 1
ATOM 1527 C C . ARG A 1 187 ? 9.042 8.009 20.249 1.00 92.50 187 ARG A C 1
ATOM 1529 O O . ARG A 1 187 ? 8.173 7.753 19.423 1.00 92.50 187 ARG A O 1
ATOM 1536 N N . HIS A 1 188 ? 8.771 8.522 21.449 1.00 92.56 188 HIS A N 1
ATOM 1537 C CA . HIS A 1 188 ? 7.407 8.805 21.895 1.00 92.56 188 HIS A CA 1
ATOM 1538 C C . HIS A 1 188 ? 6.717 9.889 21.063 1.00 92.56 188 HIS A C 1
ATOM 1540 O O . HIS A 1 188 ? 5.507 9.820 20.867 1.00 92.56 188 HIS A O 1
ATOM 1546 N N . GLU A 1 189 ? 7.460 10.876 20.566 1.00 94.25 189 GLU A N 1
ATOM 1547 C CA . GLU A 1 189 ? 6.917 11.880 19.651 1.00 94.25 189 GLU A CA 1
ATOM 1548 C C . GLU A 1 189 ? 6.486 11.260 18.318 1.00 94.25 189 GLU A C 1
ATOM 1550 O O . GLU A 1 189 ? 5.349 11.464 17.898 1.00 94.25 189 GLU A O 1
ATOM 1555 N N . ILE A 1 190 ? 7.328 10.425 17.704 1.00 94.88 190 ILE A N 1
ATOM 1556 C CA . ILE A 1 190 ? 6.968 9.728 16.460 1.00 94.88 190 ILE A CA 1
ATOM 1557 C C . ILE A 1 190 ? 5.779 8.788 16.680 1.00 94.88 190 ILE A C 1
ATOM 1559 O O . ILE A 1 190 ? 4.845 8.788 15.885 1.00 94.88 190 ILE A O 1
ATOM 1563 N N . GLU A 1 191 ? 5.749 8.036 17.783 1.00 94.50 191 GLU A N 1
ATOM 1564 C CA . GLU A 1 191 ? 4.613 7.164 18.121 1.00 94.50 191 GLU A CA 1
ATOM 1565 C C . GLU A 1 191 ? 3.298 7.958 18.272 1.00 94.50 191 GLU A C 1
ATOM 1567 O O . GLU A 1 191 ? 2.243 7.498 17.830 1.00 94.50 191 GLU A O 1
ATOM 1572 N N . ARG A 1 192 ? 3.341 9.175 18.841 1.00 95.81 192 ARG A N 1
ATOM 1573 C CA . ARG A 1 192 ? 2.173 10.075 18.894 1.00 95.81 192 ARG A CA 1
ATOM 1574 C C . ARG A 1 192 ? 1.744 10.541 17.504 1.00 95.81 192 ARG A C 1
ATOM 1576 O O . ARG A 1 192 ? 0.548 10.542 17.218 1.00 95.81 192 ARG A O 1
ATOM 1583 N N . GLN A 1 193 ? 2.694 10.923 16.654 1.00 97.19 193 GLN A N 1
ATOM 1584 C CA . GLN A 1 193 ? 2.415 11.359 15.282 1.00 97.19 193 GLN A CA 1
ATOM 1585 C C . GLN A 1 193 ? 1.817 10.229 14.441 1.00 97.19 193 GLN A C 1
ATOM 1587 O O . GLN A 1 193 ? 0.865 10.456 13.695 1.00 97.19 193 GLN A O 1
ATOM 1592 N N . MET A 1 194 ? 2.308 9.000 14.615 1.00 96.81 194 MET A N 1
ATOM 1593 C CA . MET A 1 194 ? 1.737 7.812 13.985 1.00 96.81 194 MET A CA 1
ATOM 1594 C C . MET A 1 194 ? 0.295 7.601 14.435 1.00 96.81 194 MET A C 1
ATOM 1596 O O . MET A 1 194 ? -0.587 7.511 13.591 1.00 96.81 194 MET A O 1
ATOM 1600 N N . LYS A 1 195 ? 0.025 7.644 15.747 1.00 96.56 195 LYS A N 1
ATOM 1601 C CA . LYS A 1 195 ? -1.343 7.516 16.267 1.00 96.56 195 LYS A CA 1
ATOM 1602 C C . LYS A 1 195 ? -2.289 8.572 15.681 1.00 96.56 195 LYS A C 1
ATOM 1604 O O . LYS A 1 195 ? -3.414 8.250 15.315 1.00 96.56 195 LYS A O 1
ATOM 1609 N N . HIS A 1 196 ? -1.842 9.823 15.586 1.00 97.50 196 HIS A N 1
ATOM 1610 C CA . HIS A 1 196 ? -2.647 10.885 14.981 1.00 97.50 196 HIS A CA 1
ATOM 1611 C C . HIS A 1 196 ? -2.896 10.641 13.484 1.00 97.50 196 HIS A C 1
ATOM 1613 O O . HIS A 1 196 ? -3.997 10.871 12.991 1.00 97.50 196 HIS A O 1
ATOM 1619 N N . THR A 1 197 ? -1.887 10.135 12.774 1.00 97.81 197 THR A N 1
ATOM 1620 C CA . THR A 1 197 ? -1.994 9.781 11.355 1.00 97.81 197 THR A CA 1
ATOM 1621 C C . THR A 1 197 ? -2.962 8.610 11.146 1.00 97.81 197 THR A C 1
ATOM 1623 O O . THR A 1 197 ? -3.785 8.680 10.239 1.00 97.81 197 THR A O 1
ATOM 1626 N N . ASP A 1 198 ? -2.939 7.588 12.009 1.00 97.31 198 ASP A N 1
ATOM 1627 C CA . ASP A 1 198 ? -3.915 6.485 11.997 1.00 97.31 198 ASP A CA 1
ATOM 1628 C C . ASP A 1 198 ? -5.353 7.001 12.189 1.00 97.31 198 ASP A C 1
ATOM 1630 O O . ASP A 1 198 ? -6.250 6.652 11.427 1.00 97.31 198 ASP A O 1
ATOM 1634 N N . GLU A 1 199 ? -5.581 7.884 13.169 1.00 96.75 199 GLU A N 1
ATOM 1635 C CA . GLU A 1 199 ? -6.902 8.488 13.418 1.00 96.75 199 GLU A CA 1
ATOM 1636 C C . GLU A 1 199 ? -7.393 9.342 12.232 1.00 96.75 199 GLU A C 1
ATOM 1638 O O . GLU A 1 199 ? -8.591 9.369 11.923 1.00 96.75 199 GLU A O 1
ATOM 1643 N N . ALA A 1 200 ? -6.477 10.023 11.539 1.00 98.06 200 ALA A N 1
ATOM 1644 C CA . ALA A 1 200 ? -6.787 10.769 10.323 1.00 98.06 200 ALA A CA 1
ATOM 1645 C C . ALA A 1 200 ? -7.140 9.832 9.152 1.00 98.06 200 ALA A C 1
ATOM 1647 O O . ALA A 1 200 ? -8.125 10.081 8.454 1.00 98.06 200 ALA A O 1
ATOM 1648 N N . ILE A 1 201 ? -6.401 8.726 8.983 1.00 98.06 201 ILE A N 1
ATOM 1649 C CA . ILE A 1 201 ? -6.714 7.673 8.004 1.00 98.06 201 ILE A CA 1
ATOM 1650 C C . ILE A 1 201 ? -8.119 7.124 8.266 1.00 98.06 201 ILE A C 1
ATOM 1652 O O . ILE A 1 201 ? -8.942 7.089 7.351 1.00 98.06 201 ILE A O 1
ATOM 1656 N N . ASP A 1 202 ? -8.428 6.762 9.514 1.00 97.94 202 ASP A N 1
ATOM 1657 C CA . ASP A 1 202 ? -9.748 6.254 9.896 1.00 97.94 202 ASP A CA 1
ATOM 1658 C C . ASP A 1 202 ? -10.862 7.251 9.563 1.00 97.94 202 ASP A C 1
ATOM 1660 O O . ASP A 1 202 ? -11.911 6.857 9.057 1.00 97.94 202 ASP A O 1
ATOM 1664 N N . THR A 1 203 ? -10.630 8.547 9.786 1.00 97.69 203 THR A N 1
ATOM 1665 C CA . THR A 1 203 ? -11.608 9.599 9.476 1.00 97.69 203 THR A CA 1
ATOM 1666 C C . THR A 1 203 ? -11.940 9.632 7.984 1.00 97.69 203 THR A C 1
ATOM 1668 O O . THR A 1 203 ? -13.116 9.530 7.626 1.00 97.69 203 THR A O 1
ATOM 1671 N N . ILE A 1 204 ? -10.922 9.691 7.116 1.00 97.44 204 ILE A N 1
ATOM 1672 C CA . ILE A 1 204 ? -11.124 9.700 5.659 1.00 97.44 204 ILE A CA 1
ATOM 1673 C C . ILE A 1 204 ? -11.798 8.408 5.201 1.00 97.44 204 ILE A C 1
ATOM 1675 O O . ILE A 1 204 ? -12.732 8.440 4.401 1.00 97.44 204 ILE A O 1
ATOM 1679 N N . VAL A 1 205 ? -11.375 7.256 5.728 1.00 97.62 205 VAL A N 1
ATOM 1680 C CA . VAL A 1 205 ? -11.985 5.974 5.366 1.00 97.62 205 VAL A CA 1
ATOM 1681 C C . VAL A 1 205 ? -13.441 5.905 5.821 1.00 97.62 205 VAL A C 1
ATOM 1683 O O . VAL A 1 205 ? -14.295 5.455 5.067 1.00 97.62 205 VAL A O 1
ATOM 1686 N N . TYR A 1 206 ? -13.791 6.391 7.006 1.00 97.69 206 TYR A N 1
ATOM 1687 C CA . TYR A 1 206 ? -15.190 6.421 7.425 1.00 97.69 206 TYR A CA 1
ATOM 1688 C C . TYR A 1 206 ? -16.052 7.313 6.523 1.00 97.69 206 TYR A C 1
ATOM 1690 O O . TYR A 1 206 ? -17.202 6.964 6.243 1.00 97.69 206 TYR A O 1
ATOM 1698 N N . ASP A 1 207 ? -15.506 8.425 6.040 1.00 96.00 207 ASP A N 1
ATOM 1699 C CA . ASP A 1 207 ? -16.221 9.353 5.164 1.00 96.00 207 ASP A CA 1
ATOM 1700 C C . ASP A 1 207 ? -16.340 8.815 3.726 1.00 96.00 207 ASP A C 1
ATOM 1702 O O . ASP A 1 207 ? -17.427 8.877 3.143 1.00 96.00 207 ASP A O 1
ATOM 1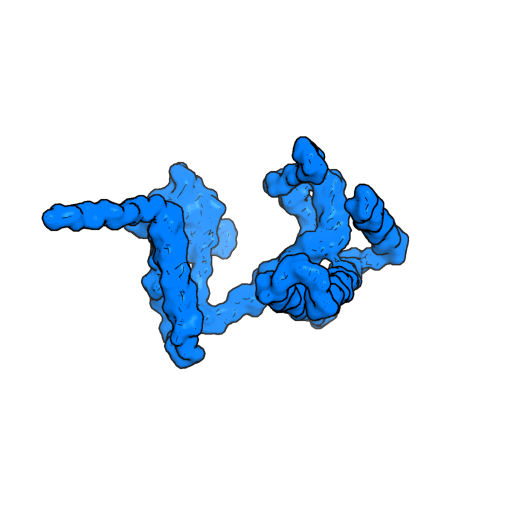706 N N . LEU A 1 208 ? -15.304 8.142 3.207 1.00 95.31 208 LEU A N 1
ATOM 1707 C CA . LEU A 1 208 ? -15.331 7.408 1.931 1.00 95.31 208 LEU A CA 1
ATOM 1708 C C . LEU A 1 208 ? -16.468 6.374 1.869 1.00 95.31 208 LEU A C 1
ATOM 1710 O O . LEU A 1 208 ? -17.094 6.183 0.824 1.00 95.31 208 LEU A O 1
ATOM 1714 N N . TYR A 1 209 ? -16.754 5.710 2.992 1.00 95.81 209 TYR A N 1
ATOM 1715 C CA . TYR A 1 209 ? -17.830 4.717 3.110 1.00 95.81 209 TYR A CA 1
ATOM 1716 C C . TYR A 1 209 ? -19.133 5.323 3.639 1.00 95.81 209 TYR A C 1
ATOM 1718 O O . TYR A 1 209 ? -20.118 4.603 3.804 1.00 95.81 209 TYR A O 1
ATOM 1726 N N . ARG A 1 210 ? -19.159 6.645 3.857 1.00 95.62 210 ARG A N 1
ATOM 1727 C CA . ARG A 1 210 ? -20.321 7.416 4.321 1.00 95.62 210 ARG A CA 1
ATOM 1728 C C . ARG A 1 210 ? -20.927 6.845 5.604 1.00 95.62 210 ARG A C 1
ATOM 1730 O O . ARG A 1 210 ? -22.149 6.803 5.753 1.00 95.62 210 ARG A O 1
ATOM 1737 N N . LEU A 1 211 ? -20.068 6.400 6.520 1.00 96.75 211 LEU A N 1
ATOM 1738 C CA . LEU A 1 211 ? -20.499 5.787 7.770 1.00 96.75 211 LEU A CA 1
ATOM 1739 C C . LEU A 1 211 ? -21.187 6.809 8.669 1.00 96.75 211 LEU A C 1
ATOM 1741 O O . LEU A 1 211 ? -20.701 7.925 8.879 1.00 96.75 211 LEU A O 1
ATOM 1745 N N . ASN A 1 212 ? -22.301 6.402 9.265 1.00 96.69 212 ASN A N 1
ATOM 1746 C CA . ASN A 1 212 ? -22.984 7.210 10.260 1.00 96.69 212 ASN A CA 1
ATOM 1747 C C . ASN A 1 212 ? -22.314 7.089 11.640 1.00 96.69 212 ASN A C 1
ATOM 1749 O O . ASN A 1 212 ? -21.497 6.206 11.896 1.00 96.69 212 ASN A O 1
ATOM 1753 N N . LYS A 1 213 ? -22.698 7.971 12.567 1.00 95.62 213 LYS A N 1
ATOM 1754 C CA . LYS A 1 213 ? -22.125 8.018 13.920 1.00 95.62 213 LYS A CA 1
ATOM 1755 C C . LYS A 1 213 ? -22.191 6.672 14.661 1.00 95.62 213 LYS A C 1
ATOM 1757 O O . LYS A 1 213 ? -21.204 6.280 15.270 1.00 95.62 213 LYS A O 1
ATOM 1762 N N . GLY A 1 214 ? -23.318 5.960 14.588 1.00 95.88 214 GLY A N 1
ATOM 1763 C CA . GLY A 1 214 ? -23.483 4.671 15.268 1.00 95.88 214 GLY A CA 1
ATOM 1764 C C . GLY A 1 214 ? -22.627 3.556 14.656 1.00 95.88 214 GLY A C 1
ATOM 1765 O O . GLY A 1 214 ? -22.131 2.686 15.373 1.00 95.88 214 GLY A O 1
ATOM 1766 N N . GLU A 1 215 ? -22.401 3.594 13.341 1.00 96.38 215 GLU A N 1
ATOM 1767 C CA . GLU A 1 215 ? -21.482 2.673 12.658 1.00 96.38 215 GLU A CA 1
ATOM 1768 C C . GLU A 1 215 ? -20.031 2.930 13.070 1.00 96.38 215 GLU A C 1
ATOM 1770 O O . GLU A 1 215 ? -19.340 1.979 13.441 1.00 96.38 215 GLU A O 1
ATOM 1775 N N . LYS A 1 216 ? -19.602 4.203 13.089 1.00 96.06 216 LYS A N 1
ATOM 1776 C CA . LYS A 1 216 ? -18.266 4.605 13.564 1.00 96.06 216 LYS A CA 1
ATOM 1777 C C . LYS A 1 216 ? -18.038 4.132 15.011 1.00 96.06 216 LYS A C 1
ATOM 1779 O O . LYS A 1 216 ? -17.072 3.423 15.278 1.00 96.06 216 LYS A O 1
ATOM 1784 N N . GLU A 1 217 ? -18.989 4.392 15.915 1.00 94.94 217 GLU A N 1
ATOM 1785 C CA . GLU A 1 217 ? -18.930 3.942 17.319 1.00 94.94 217 GLU A CA 1
ATOM 1786 C C . GLU A 1 217 ? -18.825 2.414 17.456 1.00 94.94 217 GLU A C 1
ATOM 1788 O O . GLU A 1 217 ? -18.073 1.906 18.294 1.00 94.94 217 GLU A O 1
ATOM 1793 N N . THR A 1 218 ? -19.552 1.664 16.624 1.00 95.44 218 THR A N 1
ATOM 1794 C CA . THR A 1 218 ? -19.503 0.194 16.631 1.00 95.44 218 THR A CA 1
ATOM 1795 C C . THR A 1 218 ? -18.116 -0.321 16.246 1.00 95.44 218 THR A C 1
ATOM 1797 O O . THR A 1 218 ? -17.616 -1.268 16.861 1.00 95.44 218 THR A O 1
ATOM 1800 N N . ILE A 1 219 ? -17.491 0.292 15.239 1.00 95.06 219 ILE A N 1
ATOM 1801 C CA . ILE A 1 219 ? -16.152 -0.075 14.765 1.00 95.06 219 ILE A CA 1
ATOM 1802 C C . ILE A 1 219 ? -15.099 0.291 15.817 1.00 95.06 219 ILE A C 1
ATOM 1804 O O . ILE A 1 219 ? -14.297 -0.562 16.198 1.00 95.06 219 ILE A O 1
ATOM 1808 N N . ASP A 1 220 ? -15.146 1.509 16.357 1.00 92.94 220 ASP A N 1
ATOM 1809 C CA . ASP A 1 220 ? -14.175 1.990 17.347 1.00 92.94 220 ASP A CA 1
ATOM 1810 C C . ASP A 1 220 ? -14.234 1.199 18.664 1.00 92.94 220 ASP A C 1
ATOM 1812 O O . ASP A 1 220 ? -13.202 0.902 19.277 1.00 92.94 220 ASP A O 1
ATOM 1816 N N . THR A 1 221 ? -15.435 0.788 19.082 1.00 92.06 221 THR A N 1
ATOM 1817 C CA . THR A 1 221 ? -15.614 -0.077 20.258 1.00 92.06 221 THR A CA 1
ATOM 1818 C C . THR A 1 221 ? -14.995 -1.455 20.025 1.00 92.06 221 THR A C 1
ATOM 1820 O O . THR A 1 221 ? -14.307 -1.986 20.898 1.00 92.06 221 THR A O 1
ATOM 1823 N N . ALA A 1 222 ? -15.206 -2.031 18.837 1.00 89.19 222 ALA A N 1
ATOM 1824 C CA . ALA A 1 222 ? -14.622 -3.317 18.473 1.00 89.19 222 ALA A CA 1
ATOM 1825 C C . ALA A 1 222 ? -13.088 -3.258 18.396 1.00 89.19 222 ALA A C 1
ATOM 1827 O O . ALA A 1 222 ? -12.433 -4.220 18.791 1.00 89.19 222 ALA A O 1
ATOM 1828 N N . ALA A 1 223 ? -12.523 -2.133 17.945 1.00 84.00 223 ALA A N 1
ATOM 1829 C CA . ALA A 1 223 ? -11.081 -1.907 17.921 1.00 84.00 223 ALA A CA 1
ATOM 1830 C C . ALA A 1 223 ? -10.486 -1.756 19.335 1.00 84.00 223 ALA A C 1
ATOM 1832 O O . ALA A 1 223 ? -9.443 -2.331 19.639 1.00 84.00 223 ALA A O 1
ATOM 1833 N N . SER A 1 224 ? -11.166 -1.035 20.231 1.00 77.12 224 SER A N 1
ATOM 1834 C CA . SER A 1 224 ? -10.664 -0.756 21.588 1.00 77.12 224 SER A CA 1
ATOM 1835 C C . SER A 1 224 ? -10.617 -1.994 22.488 1.00 77.12 224 SER A C 1
ATOM 1837 O O . SER A 1 224 ? -9.747 -2.104 23.351 1.00 77.12 224 SER A O 1
ATOM 1839 N N . GLY A 1 225 ? -11.508 -2.964 22.261 1.00 64.19 225 GLY A N 1
ATOM 1840 C CA . GLY A 1 225 ? -11.513 -4.240 22.986 1.00 64.19 225 GLY A CA 1
ATOM 1841 C C . GLY A 1 225 ? -10.311 -5.153 22.696 1.00 64.19 225 GLY A C 1
ATOM 1842 O O . GLY A 1 225 ? -10.249 -6.246 23.249 1.00 64.19 225 GLY A O 1
ATOM 1843 N N . LEU A 1 226 ? -9.380 -4.734 21.828 1.00 54.72 226 LEU A N 1
ATOM 1844 C CA . LEU A 1 226 ? -8.221 -5.514 21.379 1.00 54.72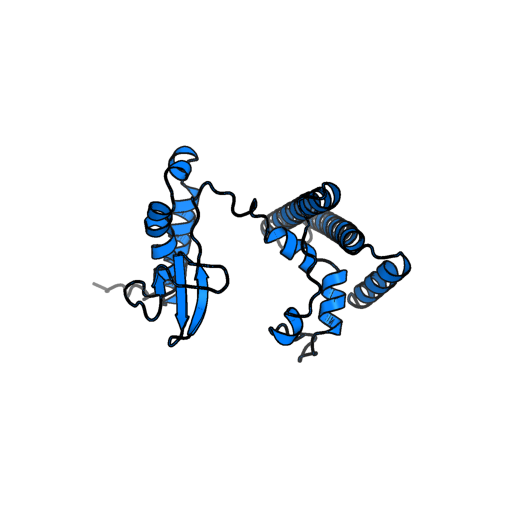 226 LEU A CA 1
ATOM 1845 C C . LEU A 1 226 ? -6.899 -5.123 22.060 1.00 54.72 226 LEU A C 1
ATOM 1847 O O . LEU A 1 226 ? -5.922 -5.851 21.923 1.00 54.72 226 LEU A O 1
ATOM 1851 N N . SER A 1 227 ? -6.832 -3.986 22.763 1.00 46.97 227 SER A N 1
ATOM 1852 C CA . SER A 1 227 ? -5.619 -3.551 23.486 1.00 46.97 227 SER A CA 1
ATOM 1853 C C . SER A 1 227 ? -5.534 -4.079 24.929 1.00 46.97 227 SER A C 1
ATOM 1855 O O . SER A 1 227 ? -4.747 -3.553 25.715 1.00 46.97 227 SER A O 1
ATOM 1857 N N . SER A 1 228 ? -6.363 -5.067 25.293 1.00 30.56 228 SER A N 1
ATOM 1858 C CA . SER A 1 228 ? -6.449 -5.666 26.640 1.00 30.56 228 SER A CA 1
ATOM 1859 C C . SER A 1 228 ? -5.941 -7.101 26.668 1.00 30.56 228 SER A C 1
ATOM 1861 O O . SER A 1 228 ? -6.226 -7.832 25.696 1.00 30.56 228 SER A O 1
#

pLDDT: mean 87.71, std 11.74, range [30.56, 98.06]

Radius of gyration: 22.34 Å; chains: 1; bounding box: 73×41×52 Å

Sequence (228 aa):
MVGEDMPVLSAQEEARRKVARLVTDYQALTPAQTKTYHEAKTKQGFVHPLFRCLGWDFDNVGEVAPEEKASKGRVDYAFKLKGVSRFYLEVKHLKADLDDAEENYLYLLGLLQSRLMDFCFRRLSAPFRGDFRSANRQFIEPLPIRRIDFSDPTDREMHDDLVALVQTMLHLHRELHQIPTERTEARHEIERQMKHTDEAIDTIVYDLYRLNKGEKETIDTAASGLSS